Protein AF-A0A7R9G8Q6-F1 (afdb_monomer_lite)

InterPro domains:
  IPR029052 Metallo-dependent phosphatase-like [SSF56300] (8-65)
  IPR045473 Sphingomyelin phosphodiesterase, C-terminal domain [PF19272] (99-198)

Foldseek 3Di:
DVLLVCLLCLVPDAEAEAEPVLFFAKAFRADPVRHTRYMYGYFHACDPVDQFFGKGKDWDKDDQPDPPDPPPDPDDPDDPDDPDPDSYDDDDPDRDDMHGFKMWMWTWPPVVCVVVVNTDIDTPDIPCVLQVFNGPGSVRLLVSLLVVLQDVVSVQSVVCRRRVVGPRDDDDDDLVSNLVRSQRRHPPDPVDSVSSVVVVVSSVVNCVVVPPDDPPPPPPDDD

Sequence (223 aa):
MEHFRVCRFRDTVTGQFYGHTHYDDVQIFYDKDSQPFNVAYVGPSVTPFVGINPAYRVYTMDADTKPFDPTETHNSPGVLASSKPPCCGIICGRFAMPEVLDYTTHYLDLLSANAFDQPRWLELYSAKTAYKMDDLSPKSWSSWVSKLIWSNDAFQTHYRHFHRNSQFFRQCNDKECKRERLCTIVTADTSDPTPCLRIVAELERYYFLQGVQLPNTVLLGGR

pLDDT: mean 83.15, std 20.09, range [35.84, 98.62]

Organism: NCBI:txid399045

Secondary structure (DSSP, 8-state):
-HHHHHHHTTTT---EEE-SS-S-EEEEEE-TTS-EEEEEEEPPPSS-TTT---EEEEEEE----S---TT--S-----------TT--S---SPPPP-EEEEEEEEE-HHHHHHHT---EEEEEEHHHHHT-S---HHHHHHHHHHHHH-HHHHHHHHHHHTTT-SSSPP--SHHHHHHHHHHHH-SSTT--HHHHHHHHHHHHHHHHTT-PPP--------

Structure (mmCIF, N/CA/C/O backbone):
data_AF-A0A7R9G8Q6-F1
#
_entry.id   AF-A0A7R9G8Q6-F1
#
loop_
_atom_site.group_PDB
_atom_site.id
_atom_site.type_symbol
_atom_site.label_atom_id
_atom_site.label_alt_id
_atom_site.label_comp_id
_atom_site.label_asym_id
_atom_site.label_entity_id
_atom_site.label_seq_id
_atom_site.pdbx_PDB_ins_code
_atom_si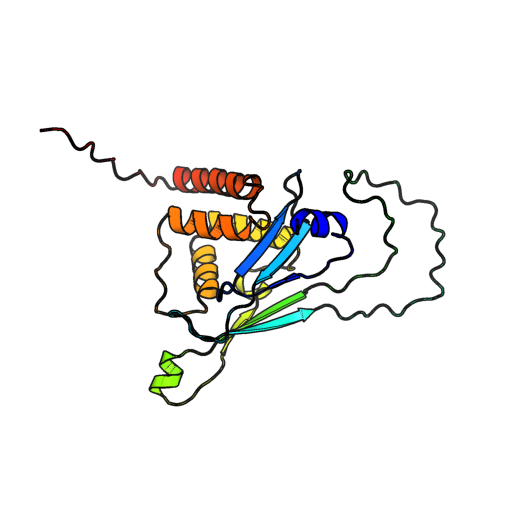te.Cartn_x
_atom_site.Cartn_y
_atom_site.Cartn_z
_atom_site.occupancy
_atom_site.B_iso_or_equiv
_atom_site.auth_seq_id
_atom_site.auth_comp_id
_atom_site.auth_asym_id
_atom_site.auth_atom_id
_atom_site.pdbx_PDB_model_num
ATOM 1 N N . MET A 1 1 ? -21.290 5.778 1.829 1.00 57.97 1 MET A N 1
ATOM 2 C CA . MET A 1 1 ? -22.294 4.680 1.758 1.00 57.97 1 MET A CA 1
ATOM 3 C C . MET A 1 1 ? -21.639 3.305 1.871 1.00 57.97 1 MET A C 1
ATOM 5 O O . MET A 1 1 ? -22.201 2.446 2.536 1.00 57.97 1 MET A O 1
ATOM 9 N N . GLU A 1 2 ? -20.472 3.098 1.254 1.00 75.44 2 GLU A N 1
ATOM 10 C CA . GLU A 1 2 ? -19.710 1.843 1.321 1.00 75.44 2 GLU A CA 1
ATOM 11 C C . GLU A 1 2 ? -19.278 1.471 2.747 1.00 75.44 2 GLU A C 1
ATOM 13 O O . GLU A 1 2 ? -19.6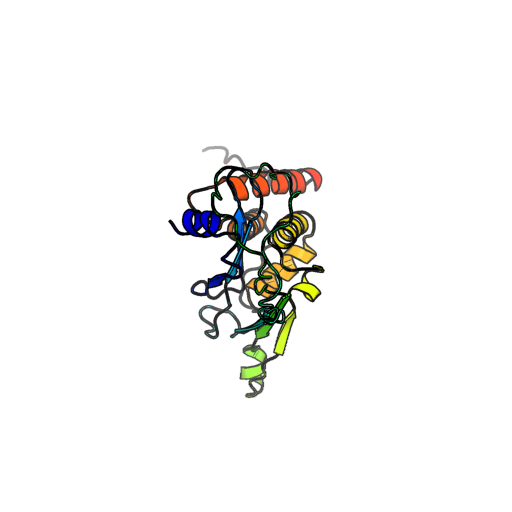72 0.413 3.228 1.00 75.44 2 GLU A O 1
ATOM 18 N N . HIS A 1 3 ? -18.586 2.369 3.460 1.00 82.06 3 HIS A N 1
ATOM 19 C CA . HIS A 1 3 ? -18.078 2.125 4.821 1.00 82.06 3 HIS A CA 1
ATOM 20 C C . HIS A 1 3 ? -19.129 1.541 5.778 1.00 82.06 3 HIS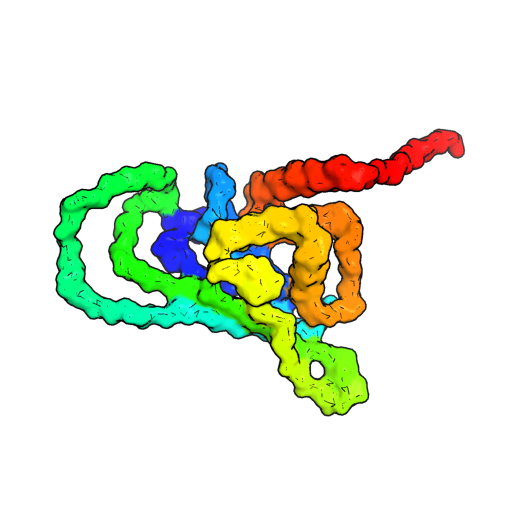 A C 1
ATOM 22 O O . HIS A 1 3 ? -18.888 0.517 6.415 1.00 82.06 3 HIS A O 1
ATOM 28 N N . PHE A 1 4 ? -20.341 2.108 5.793 1.00 79.56 4 PHE A N 1
ATOM 29 C CA . PHE A 1 4 ? -21.449 1.608 6.613 1.00 79.56 4 PHE A CA 1
ATOM 30 C C . PHE A 1 4 ? -21.820 0.151 6.295 1.00 79.56 4 PHE A C 1
ATOM 32 O O . PHE A 1 4 ? -22.057 -0.642 7.207 1.00 79.56 4 PHE A O 1
ATOM 39 N N . ARG A 1 5 ? -21.867 -0.214 5.006 1.00 82.12 5 ARG A N 1
ATOM 40 C CA . ARG A 1 5 ? -22.200 -1.580 4.576 1.00 82.12 5 ARG A CA 1
ATOM 41 C C . ARG A 1 5 ? -21.089 -2.551 4.961 1.00 82.12 5 ARG A C 1
ATOM 43 O O . ARG A 1 5 ? -21.389 -3.595 5.531 1.00 82.12 5 ARG A O 1
ATOM 50 N N . VAL A 1 6 ? -19.830 -2.184 4.721 1.00 83.62 6 VAL A N 1
ATOM 51 C CA . VAL A 1 6 ? -18.676 -3.018 5.093 1.00 83.62 6 VAL A CA 1
ATOM 52 C C . VAL A 1 6 ? -18.632 -3.213 6.611 1.00 83.62 6 VAL A C 1
ATOM 54 O O . VAL A 1 6 ? -18.484 -4.336 7.074 1.00 83.62 6 VAL A O 1
ATOM 57 N N . CYS A 1 7 ? -18.862 -2.163 7.405 1.00 82.56 7 CYS A N 1
ATOM 58 C CA . CYS A 1 7 ? -18.907 -2.257 8.867 1.00 82.56 7 CYS A CA 1
ATOM 59 C C . CYS A 1 7 ? -20.025 -3.194 9.359 1.00 82.56 7 CYS A C 1
ATOM 61 O O . CYS A 1 7 ? -19.802 -4.037 10.231 1.00 82.56 7 CYS A O 1
ATOM 63 N N . ARG A 1 8 ? -21.220 -3.107 8.757 1.00 81.25 8 ARG A N 1
ATOM 64 C CA . ARG A 1 8 ? -22.375 -3.955 9.096 1.00 81.25 8 ARG A CA 1
ATOM 65 C C . ARG A 1 8 ? -22.156 -5.440 8.787 1.00 81.25 8 ARG A C 1
ATOM 67 O O . ARG A 1 8 ? -22.749 -6.284 9.462 1.00 81.25 8 ARG A O 1
ATOM 74 N N . PHE A 1 9 ? -21.351 -5.748 7.774 1.00 82.62 9 PHE A N 1
ATOM 75 C CA . PHE A 1 9 ? -21.058 -7.106 7.308 1.00 82.62 9 PHE A CA 1
ATOM 76 C C . PHE A 1 9 ? -19.576 -7.464 7.469 1.00 82.62 9 PHE A C 1
ATOM 78 O O . PHE A 1 9 ? -19.051 -8.279 6.716 1.00 82.62 9 PHE A O 1
ATOM 85 N N . ARG A 1 10 ? -18.885 -6.876 8.455 1.00 77.44 10 ARG A N 1
ATOM 86 C CA . ARG A 1 10 ? -17.443 -7.098 8.666 1.00 77.44 10 ARG A CA 1
ATOM 87 C C . ARG A 1 10 ? -17.080 -8.552 8.971 1.00 77.44 10 ARG A C 1
ATOM 89 O O . ARG A 1 10 ? -15.973 -8.971 8.678 1.00 77.44 10 ARG A O 1
ATOM 96 N N . ASP A 1 11 ? -18.026 -9.304 9.535 1.00 76.38 11 ASP A N 1
ATOM 97 C CA . ASP A 1 11 ? -17.895 -10.736 9.820 1.00 76.38 11 ASP A CA 1
ATOM 98 C C . ASP A 1 11 ? -18.347 -11.597 8.615 1.00 76.38 11 ASP A C 1
ATOM 100 O O . ASP A 1 11 ? -18.587 -12.787 8.765 1.00 76.38 11 ASP A O 1
ATOM 104 N N . THR A 1 12 ? -18.528 -11.000 7.429 1.00 80.88 12 THR A N 1
ATOM 105 C CA . THR A 1 12 ? -18.907 -11.677 6.169 1.00 80.88 12 THR A CA 1
ATOM 106 C C . THR A 1 12 ? -18.008 -11.261 5.000 1.00 80.88 12 THR A C 1
ATOM 108 O O . THR A 1 12 ? -17.664 -12.075 4.151 1.00 80.88 12 THR A O 1
ATOM 111 N N . VAL A 1 13 ? -17.620 -9.985 4.935 1.00 82.75 13 VAL A N 1
ATOM 112 C CA . VAL A 1 13 ? -16.733 -9.447 3.895 1.00 82.75 13 VAL A CA 1
ATOM 113 C C . VAL A 1 13 ? -15.278 -9.691 4.289 1.00 82.75 13 VAL A C 1
ATOM 115 O O . VAL A 1 13 ? -14.733 -8.969 5.122 1.00 82.75 13 VAL A O 1
ATOM 118 N N . THR A 1 14 ? -14.629 -10.673 3.666 1.00 81.25 14 THR A N 1
ATOM 119 C CA . THR A 1 14 ? -13.240 -11.049 3.989 1.00 81.25 14 THR A CA 1
ATOM 120 C C . THR A 1 14 ? -12.164 -10.456 3.092 1.00 81.25 14 THR A C 1
ATOM 122 O O . THR A 1 14 ? -10.984 -10.491 3.436 1.00 81.25 14 THR A O 1
ATOM 125 N N . GLY A 1 15 ? -12.545 -9.880 1.955 1.00 84.06 15 GLY A N 1
ATOM 126 C CA . GLY A 1 15 ? -11.613 -9.228 1.046 1.00 84.06 15 GLY A CA 1
ATOM 127 C C . GLY A 1 15 ? -12.320 -8.217 0.159 1.00 84.06 15 GLY A C 1
ATOM 128 O O . GLY A 1 15 ? -13.432 -8.457 -0.311 1.00 84.06 15 GLY A O 1
ATOM 129 N N . GLN A 1 16 ? -11.666 -7.081 -0.067 1.00 93.12 16 GLN A N 1
ATOM 130 C CA . GLN A 1 16 ? -12.117 -6.054 -0.997 1.00 93.12 16 GLN A CA 1
ATOM 131 C C . GLN A 1 16 ? -10.986 -5.739 -1.976 1.00 93.12 16 GLN A C 1
ATOM 133 O O . GLN A 1 16 ? -9.850 -5.500 -1.559 1.00 93.12 16 GLN A O 1
ATOM 138 N N . PHE A 1 17 ? -11.294 -5.745 -3.273 1.00 96.12 17 PHE A N 1
ATOM 139 C CA . PHE A 1 17 ? -10.313 -5.594 -4.346 1.00 96.12 17 PHE A CA 1
ATOM 140 C C . PHE A 1 17 ? -10.766 -4.499 -5.308 1.00 96.12 17 PHE A C 1
ATOM 142 O O . PHE A 1 17 ? -11.833 -4.592 -5.913 1.00 96.12 17 PHE A O 1
ATOM 149 N N . TYR A 1 18 ? -9.941 -3.468 -5.447 1.00 96.38 18 TYR A N 1
ATOM 150 C CA . TYR A 1 18 ? -10.221 -2.278 -6.242 1.00 96.38 18 TYR A CA 1
ATOM 151 C C . TYR A 1 18 ? -9.092 -1.990 -7.233 1.00 96.38 18 TYR A C 1
ATOM 153 O O . TYR A 1 18 ? -8.050 -2.643 -7.235 1.00 96.38 18 TYR A O 1
ATOM 161 N N . GLY A 1 19 ? -9.305 -0.985 -8.079 1.00 95.12 19 GLY A N 1
ATOM 162 C CA . GLY A 1 19 ? -8.315 -0.465 -9.020 1.00 95.12 19 GLY A CA 1
ATOM 163 C C . GLY A 1 19 ? -8.492 1.040 -9.196 1.00 95.12 19 GLY A C 1
ATOM 164 O O . GLY A 1 19 ? -8.623 1.762 -8.213 1.00 95.12 19 GLY A O 1
ATOM 165 N N . HIS A 1 20 ? -8.547 1.509 -10.446 1.00 95.88 20 HIS A N 1
ATOM 166 C CA . HIS A 1 20 ? -8.775 2.909 -10.845 1.00 95.88 20 HIS A CA 1
ATOM 167 C C . HIS A 1 20 ? -7.636 3.893 -10.535 1.00 95.88 20 HIS A C 1
ATOM 169 O O . HIS A 1 20 ? -7.277 4.673 -11.410 1.00 95.88 20 HIS A O 1
ATOM 175 N N . THR A 1 21 ? -7.015 3.832 -9.355 1.00 95.00 21 THR A N 1
ATOM 176 C CA . THR A 1 21 ? -5.941 4.770 -8.969 1.00 95.00 21 THR A CA 1
ATOM 177 C C . THR A 1 21 ? -4.670 4.604 -9.798 1.00 95.00 21 THR A C 1
ATOM 179 O O . THR A 1 21 ? -3.839 5.503 -9.813 1.00 95.00 21 THR A O 1
ATOM 182 N N . HIS A 1 22 ? -4.513 3.449 -10.454 1.00 96.31 22 HIS A N 1
ATOM 183 C CA . HIS A 1 22 ? -3.310 2.975 -11.142 1.00 96.31 22 HIS A CA 1
ATOM 184 C C . HIS A 1 22 ? -2.123 2.647 -10.219 1.00 96.31 22 HIS A C 1
ATOM 186 O O . HIS A 1 22 ? -1.223 1.919 -10.637 1.00 96.31 22 HIS A O 1
ATOM 192 N N . TYR A 1 23 ? -2.113 3.102 -8.971 1.00 96.31 23 TYR A N 1
ATOM 193 C CA . TYR A 1 23 ? -1.032 2.845 -8.019 1.00 96.31 23 TYR A CA 1
ATOM 194 C C . TYR A 1 23 ? -1.224 1.533 -7.248 1.00 96.31 23 TYR A C 1
ATOM 196 O O . TYR A 1 23 ? -2.325 0.992 -7.166 1.00 96.31 23 TYR A O 1
ATOM 204 N N . ASP A 1 24 ? -0.130 1.022 -6.689 1.00 97.56 24 ASP A N 1
ATOM 205 C CA . ASP A 1 24 ? -0.125 -0.144 -5.802 1.00 97.56 24 ASP A CA 1
ATOM 206 C C . ASP A 1 24 ? -0.436 0.328 -4.368 1.00 97.56 24 ASP A C 1
ATOM 208 O O . ASP A 1 24 ? 0.417 0.915 -3.706 1.00 97.56 24 ASP A O 1
ATOM 212 N N . ASP A 1 25 ? -1.682 0.166 -3.912 1.00 96.38 25 ASP A N 1
ATOM 213 C CA . ASP A 1 25 ? -2.143 0.810 -2.673 1.00 96.38 25 ASP A CA 1
ATOM 214 C C . ASP A 1 25 ? -3.050 -0.096 -1.829 1.00 96.38 25 ASP A C 1
ATOM 216 O O . ASP A 1 25 ? -3.527 -1.147 -2.271 1.00 96.38 25 ASP A O 1
ATOM 220 N N . VAL A 1 26 ? -3.289 0.325 -0.591 1.00 96.88 26 VAL A N 1
ATOM 221 C CA . VAL A 1 26 ? -4.212 -0.313 0.352 1.00 96.88 26 VAL A CA 1
ATOM 222 C C . VAL A 1 26 ? -4.969 0.754 1.135 1.00 96.88 26 VAL A C 1
ATOM 224 O O . VAL A 1 26 ? -4.422 1.813 1.428 1.00 96.88 26 VAL A O 1
ATOM 227 N N . GLN A 1 27 ? -6.218 0.473 1.498 1.00 96.88 27 GLN A N 1
ATOM 228 C CA . GLN A 1 27 ? -7.034 1.343 2.344 1.00 96.88 27 GLN A CA 1
ATOM 229 C C . GLN A 1 27 ? -7.595 0.565 3.533 1.00 96.88 27 GLN A C 1
ATOM 231 O O . GLN A 1 27 ? -8.182 -0.504 3.373 1.00 96.88 27 GLN A O 1
ATOM 236 N N . ILE A 1 28 ? -7.413 1.097 4.737 1.00 96.06 28 ILE A N 1
ATOM 237 C CA . ILE A 1 28 ? -7.825 0.463 5.989 1.00 96.06 28 ILE A CA 1
ATOM 238 C C . ILE A 1 28 ? -9.143 1.080 6.456 1.00 96.06 28 ILE A C 1
ATOM 240 O O . ILE A 1 28 ? -9.288 2.301 6.522 1.00 96.06 28 ILE A O 1
ATOM 244 N N . PHE A 1 29 ? -10.097 0.226 6.819 1.00 94.25 29 PHE A N 1
ATOM 245 C CA . PHE A 1 29 ? -11.380 0.637 7.378 1.00 94.25 29 PHE A CA 1
ATOM 246 C C . PHE A 1 29 ? -11.326 0.618 8.902 1.00 94.25 29 PHE A C 1
ATOM 248 O O . PHE A 1 29 ? -10.973 -0.403 9.497 1.00 94.25 29 PHE A O 1
ATOM 255 N N . TYR A 1 30 ? -11.739 1.724 9.519 1.00 92.00 30 TYR A N 1
ATOM 256 C CA . TYR A 1 30 ? -11.824 1.890 10.970 1.00 92.00 30 TYR A CA 1
ATOM 257 C C . TYR A 1 30 ? -13.271 2.072 11.417 1.00 92.00 30 TYR A C 1
ATOM 259 O O . TYR A 1 30 ? -14.054 2.718 10.721 1.00 92.00 30 TYR A O 1
ATOM 267 N N . ASP A 1 31 ? -13.642 1.496 12.559 1.00 89.19 31 ASP A N 1
ATOM 268 C CA . ASP A 1 31 ? -14.931 1.773 13.192 1.00 89.19 31 ASP A CA 1
ATOM 269 C C . ASP A 1 31 ? -14.894 3.087 13.993 1.00 89.19 31 ASP A C 1
ATOM 271 O O . ASP A 1 31 ? -13.878 3.781 14.050 1.00 89.19 31 ASP A O 1
ATOM 275 N N . LYS A 1 32 ? -16.022 3.442 14.619 1.00 86.25 32 LYS A N 1
ATOM 276 C CA . LYS A 1 32 ? -16.151 4.683 15.401 1.00 86.25 32 LYS A CA 1
ATOM 277 C C . LYS A 1 32 ? -15.219 4.735 16.615 1.00 86.25 32 LYS A C 1
ATOM 279 O O . LYS A 1 32 ? -14.891 5.824 17.072 1.00 86.25 32 LYS A O 1
ATOM 284 N N . ASP A 1 33 ? -14.771 3.578 17.098 1.00 87.75 33 ASP A N 1
ATOM 285 C CA . ASP A 1 33 ? -13.825 3.447 18.206 1.00 87.75 33 ASP A CA 1
ATOM 286 C C . ASP A 1 33 ? -12.369 3.407 17.697 1.00 87.75 33 ASP A C 1
ATOM 288 O O . ASP A 1 33 ? -11.437 3.093 18.439 1.00 87.75 33 ASP A O 1
ATOM 292 N N . SER A 1 34 ? -12.156 3.752 16.419 1.00 88.56 34 SER A N 1
ATOM 293 C CA . SER A 1 34 ? -10.861 3.761 15.735 1.00 88.56 34 SER A CA 1
ATOM 294 C C . SER A 1 34 ? -10.175 2.393 15.660 1.00 88.56 34 SER A C 1
ATOM 296 O O . SER A 1 34 ? -8.940 2.333 15.541 1.00 88.56 34 SER A O 1
ATOM 298 N N . GLN A 1 35 ? -10.952 1.303 15.692 1.00 91.38 35 GLN A N 1
ATOM 299 C CA . GLN A 1 35 ? -10.446 -0.057 15.528 1.00 91.38 35 GLN A CA 1
ATOM 300 C C . GLN A 1 35 ? -10.471 -0.480 14.057 1.00 91.38 35 GLN A C 1
ATOM 302 O O . GLN A 1 35 ? -11.510 -0.354 13.402 1.00 91.38 35 GLN A O 1
ATOM 307 N N . PRO A 1 36 ? -9.351 -0.991 13.511 1.00 93.81 36 PRO A N 1
ATOM 308 C CA . PRO A 1 36 ? -9.317 -1.467 12.138 1.00 93.81 36 PRO A CA 1
ATOM 309 C C . PRO A 1 36 ? -10.129 -2.762 12.013 1.00 93.81 36 PRO A C 1
ATOM 311 O O . PRO A 1 36 ? -9.900 -3.710 12.765 1.00 93.81 36 PRO A O 1
ATOM 314 N N . PHE A 1 37 ? -11.057 -2.824 11.057 1.00 90.19 37 PHE A N 1
ATOM 315 C CA . PHE A 1 37 ? -11.943 -3.984 10.884 1.00 90.19 37 PHE A CA 1
ATOM 316 C C . PHE A 1 37 ? -11.953 -4.577 9.471 1.00 90.19 37 PHE A C 1
ATOM 318 O O . PHE A 1 37 ? -12.446 -5.688 9.295 1.00 90.19 37 PHE A O 1
ATOM 325 N N . ASN A 1 38 ? -11.439 -3.871 8.462 1.00 92.69 38 ASN A N 1
ATOM 326 C CA . ASN A 1 38 ? -11.336 -4.396 7.100 1.00 92.69 38 ASN A CA 1
ATOM 327 C C . ASN A 1 38 ? -10.213 -3.707 6.313 1.00 92.69 38 ASN A C 1
ATOM 329 O O . ASN A 1 38 ? -9.736 -2.645 6.718 1.00 92.69 38 ASN A O 1
ATOM 333 N N . VAL A 1 39 ? -9.809 -4.302 5.189 1.00 95.12 39 VAL A N 1
ATOM 334 C CA . VAL A 1 39 ? -8.793 -3.754 4.283 1.00 95.12 39 VAL A CA 1
ATOM 335 C C . VAL A 1 39 ? -9.263 -3.896 2.842 1.00 95.12 39 VAL A C 1
ATOM 337 O O . VAL A 1 39 ? -9.671 -4.972 2.407 1.00 95.12 39 VAL A O 1
ATOM 340 N N . ALA A 1 40 ? -9.172 -2.799 2.102 1.00 96.00 40 ALA A N 1
ATOM 341 C CA . ALA A 1 40 ? -9.309 -2.755 0.660 1.00 96.00 40 ALA A CA 1
ATOM 342 C C . ALA A 1 40 ? -7.934 -2.780 0.004 1.00 96.00 40 ALA A C 1
ATOM 344 O O . ALA A 1 40 ? -7.096 -1.916 0.256 1.00 96.00 40 ALA A O 1
ATOM 345 N N . TYR A 1 41 ? -7.717 -3.752 -0.873 1.00 97.62 41 TYR A N 1
ATOM 346 C CA . TYR A 1 41 ? -6.518 -3.833 -1.686 1.00 97.62 41 TYR A CA 1
ATOM 347 C C . TYR A 1 41 ? -6.761 -3.150 -3.026 1.00 97.62 41 TYR A C 1
ATOM 349 O O . TYR A 1 41 ? -7.636 -3.556 -3.789 1.00 97.62 41 TYR A O 1
ATOM 357 N N . VAL A 1 42 ? -5.963 -2.136 -3.340 1.00 97.75 42 VAL A N 1
ATOM 358 C CA . VAL A 1 42 ? -6.023 -1.430 -4.619 1.00 97.75 42 VAL A CA 1
ATOM 359 C C . VAL A 1 42 ? -4.913 -1.982 -5.508 1.00 97.75 42 VAL A C 1
ATOM 361 O O . VAL A 1 42 ? -3.722 -1.844 -5.219 1.00 97.75 42 VAL A O 1
ATOM 364 N N . GLY A 1 43 ? -5.309 -2.715 -6.545 1.00 97.56 43 GLY A N 1
ATOM 365 C CA . GLY A 1 43 ? -4.393 -3.318 -7.504 1.00 97.56 43 GLY A CA 1
ATOM 366 C C . GLY A 1 43 ? -3.755 -2.264 -8.416 1.00 97.56 43 GLY A C 1
ATOM 367 O O . GLY A 1 43 ? -4.447 -1.331 -8.840 1.00 97.56 43 GLY A O 1
ATOM 368 N N . PRO A 1 44 ? -2.464 -2.417 -8.763 1.00 97.75 44 PRO A N 1
ATOM 369 C CA . PRO A 1 44 ? -1.818 -1.525 -9.712 1.00 97.75 44 PRO A CA 1
ATOM 370 C C . PRO A 1 44 ? -2.368 -1.732 -11.128 1.00 97.75 44 PRO A C 1
ATOM 372 O O . PRO A 1 44 ? -2.989 -2.750 -11.441 1.00 97.75 44 PRO A O 1
ATOM 375 N N . SER A 1 45 ? -2.111 -0.769 -12.011 1.00 97.31 45 SER A N 1
ATOM 376 C CA . SER A 1 45 ? -2.504 -0.877 -13.413 1.00 97.31 45 SER A CA 1
ATOM 377 C C . SER A 1 45 ? -1.439 -1.533 -14.295 1.00 97.31 45 SER A C 1
ATOM 379 O O . SER A 1 45 ? -0.234 -1.315 -14.149 1.00 97.31 45 SER A O 1
ATOM 381 N N . VAL A 1 46 ? -1.914 -2.256 -15.312 1.00 97.25 46 VAL A N 1
ATOM 382 C CA . VAL A 1 46 ? -1.078 -2.715 -16.431 1.00 97.25 46 VAL A CA 1
ATOM 383 C C . VAL A 1 46 ? -0.670 -1.535 -17.319 1.00 97.25 46 VAL A C 1
ATOM 385 O O . VAL A 1 46 ? 0.403 -1.540 -17.909 1.00 97.25 46 VAL A O 1
ATOM 388 N N . THR A 1 47 ? -1.492 -0.487 -17.414 1.00 95.25 47 THR A N 1
ATOM 389 C CA . THR A 1 47 ? -1.117 0.703 -18.187 1.00 95.25 47 THR A CA 1
ATOM 390 C C . THR A 1 47 ? 0.032 1.470 -17.515 1.00 95.25 47 THR A C 1
ATOM 392 O O . THR A 1 47 ? 0.042 1.632 -16.288 1.00 95.25 47 THR A O 1
ATOM 395 N N . PRO A 1 48 ? 0.991 2.002 -18.292 1.00 93.44 48 PRO A N 1
ATOM 396 C CA . PRO A 1 48 ? 2.030 2.870 -17.754 1.00 93.44 48 PRO A CA 1
ATOM 397 C C . PRO A 1 48 ? 1.576 4.321 -17.534 1.00 93.44 48 PRO A C 1
ATOM 399 O O . PRO A 1 48 ? 2.394 5.188 -17.225 1.00 93.44 48 PRO A O 1
ATOM 402 N N . PHE A 1 49 ? 0.287 4.615 -17.721 1.00 89.88 49 PHE A N 1
ATOM 403 C CA . PHE A 1 49 ? -0.263 5.962 -17.602 1.00 89.88 49 PHE A CA 1
ATOM 404 C C . PHE A 1 49 ? -0.354 6.424 -16.127 1.00 89.88 49 PHE A C 1
ATOM 406 O O . PHE A 1 49 ? -1.115 5.832 -15.364 1.00 89.88 49 PHE A O 1
ATOM 413 N N . VAL A 1 50 ? 0.349 7.473 -15.675 1.00 87.38 50 VAL A N 1
ATOM 414 C CA . VAL A 1 50 ? 1.456 8.190 -16.346 1.00 87.38 50 VAL A CA 1
ATOM 415 C C . VAL A 1 50 ? 2.752 7.964 -15.580 1.00 87.38 50 VAL A C 1
ATOM 417 O O . VAL A 1 50 ? 2.814 8.203 -14.379 1.00 87.38 50 VAL A O 1
ATOM 420 N N . GLY A 1 51 ? 3.802 7.562 -16.296 1.00 90.44 51 GLY A N 1
ATOM 421 C CA . GLY A 1 51 ? 5.161 7.518 -15.762 1.00 90.44 51 GLY A CA 1
ATOM 422 C C . GLY A 1 51 ? 5.388 6.407 -14.741 1.00 90.44 51 GLY A C 1
ATOM 423 O O . GLY A 1 51 ? 6.158 6.589 -13.802 1.00 90.44 51 GLY A O 1
ATOM 424 N N . ILE A 1 52 ? 4.724 5.263 -14.896 1.00 94.56 52 ILE A N 1
ATOM 425 C CA . ILE A 1 52 ? 4.795 4.142 -13.954 1.00 94.56 52 ILE A CA 1
ATOM 426 C C . ILE A 1 52 ? 4.945 2.807 -14.701 1.00 94.56 52 ILE A C 1
ATOM 428 O O . ILE A 1 52 ? 4.441 2.651 -15.807 1.00 94.56 52 ILE A O 1
ATOM 432 N N . ASN A 1 53 ? 5.647 1.822 -14.132 1.00 97.25 53 ASN A N 1
ATOM 433 C CA . ASN A 1 53 ? 5.907 0.536 -14.809 1.00 97.25 53 ASN A CA 1
ATOM 434 C C . ASN A 1 53 ? 4.666 -0.366 -14.820 1.00 97.25 53 ASN A C 1
ATOM 436 O O . ASN A 1 53 ? 4.095 -0.519 -13.743 1.00 97.25 53 ASN A O 1
ATOM 440 N N . PRO A 1 54 ? 4.226 -0.964 -15.943 1.00 97.81 54 PRO A N 1
ATOM 441 C CA . PRO A 1 54 ? 3.122 -1.924 -15.978 1.00 97.81 54 PRO A CA 1
ATOM 442 C C . PRO A 1 54 ? 3.236 -2.962 -14.867 1.00 97.81 54 PRO A C 1
ATOM 444 O O . PRO A 1 54 ? 4.319 -3.505 -14.653 1.00 97.81 54 PRO A O 1
ATOM 447 N N . ALA A 1 55 ? 2.139 -3.237 -14.166 1.00 98.25 55 ALA A N 1
ATOM 448 C CA . ALA A 1 55 ? 2.133 -4.193 -13.068 1.00 98.25 55 ALA A CA 1
ATOM 449 C C . ALA A 1 55 ? 0.832 -4.998 -13.001 1.00 98.25 55 ALA A C 1
ATOM 451 O O . ALA A 1 55 ? -0.230 -4.532 -13.414 1.00 98.25 55 ALA A O 1
ATOM 452 N N . TYR A 1 56 ? 0.926 -6.207 -12.452 1.00 98.00 56 TYR A N 1
ATOM 453 C CA . TYR A 1 56 ? -0.214 -7.023 -12.042 1.00 98.00 56 TYR A CA 1
ATOM 454 C C . TYR A 1 56 ? 0.043 -7.604 -10.651 1.00 98.00 56 TYR A C 1
ATOM 456 O O . TYR A 1 56 ? 1.181 -7.658 -10.183 1.00 98.00 56 TYR A O 1
ATOM 464 N N . ARG A 1 57 ? -1.021 -8.041 -9.977 1.00 98.38 57 ARG A N 1
ATOM 465 C CA . ARG A 1 57 ? -0.941 -8.618 -8.634 1.00 98.38 57 ARG A CA 1
ATOM 466 C C . ARG A 1 57 ? -1.606 -9.984 -8.590 1.00 98.38 57 ARG A C 1
ATOM 468 O O . ARG A 1 57 ? -2.655 -10.182 -9.196 1.00 98.38 57 ARG A O 1
ATOM 475 N N . VAL A 1 58 ? -0.995 -10.895 -7.843 1.00 98.00 58 VAL A N 1
ATOM 476 C CA . VAL A 1 58 ? -1.518 -12.231 -7.544 1.00 98.00 58 VAL A CA 1
ATOM 477 C C . VAL A 1 58 ? -1.772 -12.310 -6.043 1.00 98.00 58 VAL A C 1
ATOM 479 O O . VAL A 1 58 ? -0.893 -11.959 -5.258 1.00 98.00 58 VAL A O 1
ATOM 482 N N . TYR A 1 59 ? -2.973 -12.735 -5.654 1.00 96.19 59 TYR A N 1
ATOM 483 C CA . TYR A 1 59 ? -3.362 -12.911 -4.255 1.00 96.19 59 TYR A CA 1
ATOM 484 C C . TYR A 1 59 ? -3.329 -14.388 -3.886 1.00 96.19 59 TYR A C 1
ATOM 486 O O . TYR A 1 59 ? -3.889 -15.221 -4.599 1.00 96.19 59 TYR A O 1
ATOM 494 N N . THR A 1 60 ? -2.723 -14.690 -2.745 1.00 93.88 60 THR A N 1
ATOM 495 C CA . THR A 1 60 ? -2.819 -15.996 -2.100 1.00 93.88 60 THR A CA 1
ATOM 496 C C . THR A 1 60 ? -3.934 -15.910 -1.072 1.00 93.88 60 THR A C 1
ATOM 498 O O . THR A 1 60 ? -3.872 -15.082 -0.163 1.00 93.88 60 THR A O 1
ATOM 501 N N . MET A 1 61 ? -4.960 -16.740 -1.217 1.00 88.75 61 MET A N 1
ATOM 502 C CA . MET A 1 61 ? -6.114 -16.768 -0.319 1.00 88.75 61 MET A CA 1
ATOM 503 C C . MET A 1 61 ? -6.224 -18.130 0.356 1.00 88.75 61 MET A C 1
ATOM 505 O O . MET A 1 61 ? -5.782 -19.131 -0.212 1.00 88.75 61 MET A O 1
ATOM 509 N N . ASP A 1 62 ? -6.798 -18.159 1.557 1.00 83.75 62 ASP A N 1
ATOM 510 C CA . ASP A 1 62 ? -7.163 -19.417 2.198 1.00 83.75 62 ASP A CA 1
ATOM 511 C C . ASP A 1 62 ? -8.205 -20.132 1.333 1.00 83.75 62 ASP A C 1
ATOM 513 O O . ASP A 1 62 ? -9.166 -19.521 0.855 1.00 83.75 62 ASP A O 1
ATOM 517 N N . ALA A 1 63 ? -7.977 -21.416 1.085 1.00 68.06 63 ALA A N 1
ATOM 518 C CA . ALA A 1 63 ? -8.951 -22.242 0.399 1.00 68.06 63 ALA A CA 1
ATOM 519 C C . ALA A 1 63 ? -9.993 -22.684 1.430 1.00 68.06 63 ALA A C 1
ATOM 521 O O . ALA A 1 63 ? -9.624 -23.088 2.532 1.00 68.06 63 ALA A O 1
ATOM 522 N N . ASP A 1 64 ? -11.278 -22.667 1.070 1.00 60.53 64 ASP A N 1
ATOM 523 C CA . ASP A 1 64 ? -12.349 -23.247 1.889 1.00 60.53 64 ASP A CA 1
ATOM 524 C C . ASP A 1 64 ? -12.050 -24.738 2.152 1.00 60.53 64 ASP A C 1
ATOM 526 O O . ASP A 1 64 ? -12.411 -25.619 1.374 1.00 60.53 64 ASP A O 1
ATOM 530 N N . THR A 1 65 ? -11.334 -25.045 3.235 1.00 51.69 65 THR A N 1
ATOM 531 C CA . THR A 1 65 ? -10.864 -26.406 3.553 1.00 51.69 65 THR A CA 1
ATOM 532 C C . THR A 1 65 ? -11.626 -27.044 4.700 1.00 51.69 65 THR A C 1
ATOM 534 O O . THR A 1 65 ? -11.286 -28.145 5.129 1.00 51.69 65 THR A O 1
ATOM 537 N N . LYS A 1 66 ? -12.692 -26.412 5.194 1.00 47.69 66 LYS A N 1
ATOM 538 C CA . LYS A 1 66 ? -13.630 -27.071 6.104 1.00 47.69 66 LYS A CA 1
ATOM 539 C C . LYS A 1 66 ? -14.751 -27.671 5.251 1.00 47.69 66 LYS A C 1
ATOM 541 O O . LYS A 1 66 ? -15.572 -26.907 4.743 1.00 47.69 66 LYS A O 1
ATOM 546 N N . PRO A 1 67 ? -14.814 -29.008 5.071 1.00 44.69 67 PRO A N 1
ATOM 547 C CA . PRO A 1 67 ? -16.015 -29.633 4.542 1.00 44.69 67 PRO A CA 1
ATOM 548 C C . PRO A 1 67 ? -17.192 -29.172 5.393 1.00 44.69 67 PRO A C 1
ATOM 550 O O . PRO A 1 67 ? -17.067 -29.084 6.616 1.00 44.69 67 PRO A O 1
ATOM 553 N N . PHE A 1 68 ? -18.323 -28.885 4.754 1.00 49.06 68 PHE A N 1
ATOM 554 C CA . PHE A 1 68 ? -19.594 -28.823 5.459 1.00 49.06 68 PHE A CA 1
ATOM 555 C C . PHE A 1 68 ? -19.722 -30.105 6.290 1.00 49.06 68 PHE A C 1
ATOM 557 O O . PHE A 1 68 ? -19.853 -31.186 5.718 1.00 49.06 68 PHE A O 1
ATOM 564 N N . ASP A 1 69 ? -19.603 -29.989 7.612 1.00 46.47 69 ASP A N 1
ATOM 565 C CA . ASP A 1 69 ? -19.840 -31.087 8.536 1.00 46.47 69 ASP A CA 1
ATOM 566 C C . ASP A 1 69 ? -21.321 -31.038 8.936 1.00 46.47 69 ASP A C 1
ATOM 568 O O . ASP A 1 69 ? -21.715 -30.163 9.712 1.00 46.47 69 ASP A O 1
ATOM 572 N N . PRO A 1 70 ? -22.168 -31.952 8.427 1.00 49.59 70 PRO A N 1
ATOM 573 C CA . PRO A 1 70 ? -23.581 -31.996 8.789 1.00 49.59 70 PRO A CA 1
ATOM 574 C C . PRO A 1 70 ? -23.799 -32.389 10.260 1.00 49.59 70 PRO A C 1
ATOM 576 O O . PRO A 1 70 ? -24.936 -32.358 10.731 1.00 49.59 70 PRO A O 1
ATOM 579 N N . THR A 1 71 ? -22.744 -32.812 10.968 1.00 45.12 71 THR A N 1
ATOM 580 C CA . THR A 1 71 ? -22.798 -33.347 12.332 1.00 45.12 71 THR A CA 1
ATOM 581 C C . THR A 1 71 ? -22.374 -32.355 13.415 1.00 45.12 71 THR A C 1
ATOM 583 O O . THR A 1 71 ? -22.590 -32.647 14.593 1.00 45.12 71 THR A O 1
ATOM 586 N N . GLU A 1 72 ? -21.891 -31.149 13.072 1.00 49.91 72 GLU A N 1
ATOM 587 C CA . GLU A 1 72 ? -21.774 -30.055 14.049 1.00 49.91 72 GLU A CA 1
ATOM 588 C C . GLU A 1 72 ? -23.177 -29.512 14.384 1.00 49.91 72 GLU A C 1
ATOM 590 O O . GLU A 1 72 ? -23.627 -28.462 13.924 1.00 49.91 72 GLU A O 1
ATOM 595 N N . THR A 1 73 ? -23.914 -30.258 15.207 1.00 41.16 73 THR A N 1
ATOM 596 C CA . THR A 1 73 ? -25.190 -29.812 15.756 1.00 41.16 73 THR A CA 1
ATOM 597 C C . THR A 1 73 ? -24.954 -28.642 16.704 1.00 41.16 73 THR A C 1
ATOM 599 O O . THR A 1 73 ? -24.309 -28.776 17.746 1.00 41.16 73 THR A O 1
ATOM 602 N N . HIS A 1 74 ? -25.529 -27.498 16.342 1.00 49.66 74 HIS A N 1
ATOM 603 C CA . HIS A 1 74 ? -25.733 -26.328 17.183 1.00 49.66 74 HIS A CA 1
ATOM 604 C C . HIS A 1 74 ? -26.369 -26.713 18.523 1.00 49.66 74 HIS A C 1
ATOM 606 O O . HIS A 1 74 ? -27.584 -26.814 18.595 1.00 49.66 74 HIS A O 1
ATOM 612 N N . ASN A 1 75 ? -25.558 -26.932 19.560 1.00 41.03 75 ASN A N 1
ATOM 613 C CA . ASN A 1 75 ? -25.935 -26.863 20.976 1.00 41.03 75 ASN A CA 1
ATOM 614 C C . ASN A 1 75 ? -24.665 -26.928 21.837 1.00 41.03 75 ASN A C 1
ATOM 616 O O . ASN A 1 75 ? -24.298 -27.971 22.368 1.00 41.03 75 ASN A O 1
ATOM 620 N N . SER A 1 76 ? -23.976 -25.798 21.985 1.00 38.78 76 SER A N 1
ATOM 621 C CA . SER A 1 76 ? -23.027 -25.603 23.086 1.00 38.78 76 SER A CA 1
ATOM 622 C C . SER A 1 76 ? -23.596 -24.539 24.024 1.00 38.78 76 SER A C 1
ATOM 624 O O . SER A 1 76 ? -23.594 -23.359 23.667 1.00 38.78 76 SER A O 1
ATOM 626 N N . PRO A 1 77 ? -24.111 -24.915 25.207 1.00 39.97 77 PRO A N 1
ATOM 627 C CA . PRO A 1 77 ? -24.414 -23.949 26.247 1.00 39.97 77 PRO A CA 1
ATOM 628 C C . PRO A 1 77 ? -23.080 -23.477 26.835 1.00 39.97 77 PRO A C 1
ATOM 630 O O . PRO A 1 77 ? -22.375 -24.268 27.456 1.00 39.97 77 PRO A O 1
ATOM 633 N N . GLY A 1 78 ? -22.707 -22.209 26.630 1.00 39.19 78 GLY A N 1
ATOM 634 C CA . GLY A 1 78 ? -21.584 -21.641 27.389 1.00 39.19 78 GLY A CA 1
ATOM 635 C C . GLY A 1 78 ? -20.663 -20.619 26.728 1.00 39.19 78 GLY A C 1
ATOM 636 O O . GLY A 1 78 ? -19.576 -20.416 27.257 1.00 39.19 78 GLY A O 1
ATOM 637 N N . VAL A 1 79 ? -21.037 -19.935 25.642 1.00 41.97 79 VAL A N 1
ATOM 638 C CA . VAL A 1 79 ? -20.264 -18.752 25.216 1.00 41.97 79 VAL A CA 1
ATOM 639 C C . VAL A 1 79 ? -20.987 -17.498 25.685 1.00 41.97 79 VAL A C 1
ATOM 641 O O . VAL A 1 79 ? -21.980 -17.069 25.102 1.00 41.97 79 VAL A O 1
ATOM 644 N N . LEU A 1 80 ? -20.491 -16.956 26.798 1.00 36.72 80 LEU A N 1
ATOM 645 C CA . LEU A 1 80 ? -20.856 -15.649 27.329 1.00 36.72 80 LEU A CA 1
ATOM 646 C C . LEU A 1 80 ? -20.835 -14.616 26.201 1.00 36.72 80 LEU A C 1
ATOM 648 O O . LEU A 1 80 ? -19.853 -14.507 25.464 1.00 36.72 80 LEU A O 1
ATOM 652 N N . ALA A 1 81 ? -21.934 -13.874 26.087 1.00 36.81 81 ALA A N 1
ATOM 653 C CA . ALA A 1 81 ? -22.080 -12.742 25.194 1.00 36.81 81 ALA A CA 1
ATOM 654 C C . ALA A 1 81 ? -20.868 -11.810 25.333 1.00 36.81 81 ALA A C 1
ATOM 656 O O . ALA A 1 81 ? -20.721 -11.089 26.319 1.00 36.81 81 ALA A O 1
ATOM 657 N N . SER A 1 82 ? -19.983 -11.842 24.339 1.00 39.28 82 SER A N 1
ATOM 658 C CA . SER A 1 82 ? -18.970 -10.813 24.169 1.00 39.28 82 SER A CA 1
ATOM 659 C C . SER A 1 82 ? -19.705 -9.513 23.856 1.00 39.28 82 SER A C 1
ATOM 661 O O . SER A 1 82 ? -20.455 -9.425 22.884 1.00 39.28 82 SER A O 1
ATOM 663 N N . SER A 1 83 ? -19.509 -8.522 24.717 1.00 41.88 83 SER A N 1
ATOM 664 C CA . SER A 1 83 ? -19.985 -7.147 24.616 1.00 41.88 83 SER A CA 1
ATOM 665 C C . SER A 1 83 ? -19.420 -6.435 23.375 1.00 41.88 83 SER A C 1
ATOM 667 O O . SER A 1 83 ? -18.567 -5.554 23.492 1.00 41.88 83 SER A O 1
ATOM 669 N N . LYS A 1 84 ? -19.844 -6.832 22.170 1.00 45.62 84 LYS A N 1
ATOM 670 C CA . LYS A 1 84 ? -19.459 -6.171 20.916 1.00 45.62 84 LYS A CA 1
ATOM 671 C C . LYS A 1 84 ? -20.431 -5.002 20.634 1.00 45.62 84 LYS A C 1
ATOM 673 O O . LYS A 1 84 ? -21.642 -5.215 20.679 1.00 45.62 84 LYS A O 1
ATOM 678 N N . PRO A 1 85 ? -19.927 -3.782 20.358 1.00 41.31 85 PRO A N 1
ATOM 679 C CA . PRO A 1 85 ? -20.734 -2.578 20.107 1.00 41.31 85 PRO A CA 1
ATOM 680 C C . PRO A 1 85 ? -21.674 -2.726 18.885 1.00 41.31 85 PRO A C 1
ATOM 682 O O . PRO A 1 85 ? -21.499 -3.652 18.086 1.00 41.31 85 PRO A O 1
ATOM 685 N N . PRO A 1 86 ? -22.683 -1.837 18.718 1.00 46.78 86 PRO A N 1
ATOM 686 C CA . PRO A 1 86 ? -23.977 -2.118 18.070 1.00 46.78 86 PRO A CA 1
ATOM 687 C C . PRO A 1 86 ? -23.974 -2.224 16.530 1.00 46.78 86 PRO A C 1
ATOM 689 O O . PRO A 1 86 ? -24.977 -1.939 15.880 1.00 46.78 86 PRO A O 1
ATOM 692 N N . CYS A 1 87 ? -22.883 -2.667 15.909 1.00 53.50 87 CYS A N 1
ATOM 693 C CA . CYS A 1 87 ? -22.827 -2.879 14.460 1.00 53.50 87 CYS A CA 1
ATOM 694 C C . CYS A 1 87 ? -23.241 -4.296 14.024 1.00 53.50 87 CYS A C 1
ATOM 696 O O . CYS A 1 87 ? -23.436 -4.514 12.830 1.00 53.50 87 CYS A O 1
ATOM 698 N N . CYS A 1 88 ? -23.414 -5.252 14.947 1.00 52.03 88 CYS A N 1
ATOM 699 C CA . CYS A 1 88 ? -23.742 -6.640 14.612 1.00 52.03 88 CYS A CA 1
ATOM 700 C C . CYS A 1 88 ? -24.867 -7.186 15.504 1.00 52.03 88 CYS A C 1
ATOM 702 O O . CYS A 1 88 ? -24.708 -7.313 16.713 1.00 52.03 88 CYS A O 1
ATOM 704 N N . GLY A 1 89 ? -26.014 -7.493 14.893 1.00 44.44 89 GLY A N 1
ATOM 705 C CA . GLY A 1 89 ? -27.164 -8.140 15.535 1.00 44.44 89 GLY A CA 1
ATOM 706 C C . GLY A 1 89 ? -27.479 -9.522 14.958 1.00 44.44 89 GLY A C 1
ATOM 707 O O . GLY A 1 89 ? -28.619 -9.959 15.048 1.00 44.44 89 GLY A O 1
ATOM 708 N N . ILE A 1 90 ? -26.522 -10.189 14.300 1.00 49.25 90 ILE A N 1
ATOM 709 C CA . ILE A 1 90 ? -26.734 -11.522 13.718 1.00 49.25 90 ILE A CA 1
ATOM 710 C C . ILE A 1 90 ? -25.575 -12.431 14.121 1.00 49.25 90 ILE A C 1
ATOM 712 O O . ILE A 1 90 ? -24.413 -12.120 13.873 1.00 49.25 90 ILE A O 1
ATOM 716 N N . ILE A 1 91 ? -25.912 -13.560 14.743 1.00 45.47 91 ILE A N 1
ATOM 717 C CA . ILE A 1 91 ? -24.985 -14.650 15.046 1.00 45.47 91 ILE A CA 1
ATOM 718 C C . ILE A 1 91 ? -24.555 -15.261 13.707 1.00 45.47 91 ILE A C 1
ATOM 720 O O . ILE A 1 91 ? -25.355 -15.930 13.055 1.00 45.47 91 ILE A O 1
ATOM 724 N N . CYS A 1 92 ? -23.317 -15.019 13.276 1.00 48.00 92 CYS A N 1
ATOM 725 C CA . CYS A 1 92 ? -22.740 -15.763 12.159 1.00 48.00 92 CYS A CA 1
ATOM 726 C C . CYS A 1 92 ? -22.263 -17.123 12.681 1.00 48.00 92 CYS A C 1
ATOM 728 O O . CYS A 1 92 ? -21.489 -17.198 13.636 1.00 48.00 92 CYS A O 1
ATOM 730 N N . GLY A 1 93 ? -22.796 -18.194 12.087 1.00 42.53 93 GLY A N 1
ATOM 731 C CA . GLY A 1 93 ? -22.366 -19.567 12.330 1.00 42.53 93 GLY A CA 1
ATOM 732 C C . GLY A 1 93 ? -20.892 -19.775 11.980 1.00 42.53 93 GLY A C 1
ATOM 733 O O . GLY A 1 93 ? -20.271 -18.971 11.290 1.00 42.53 93 GLY A O 1
ATOM 734 N N . ARG A 1 94 ? -20.339 -20.866 12.500 1.00 48.97 94 ARG A N 1
ATOM 735 C CA . ARG A 1 94 ? -18.913 -21.199 12.590 1.00 48.97 94 ARG A CA 1
ATOM 736 C C . ARG A 1 94 ? -18.285 -21.617 11.247 1.00 48.97 94 ARG A C 1
ATOM 738 O O . ARG A 1 94 ? -17.664 -22.669 11.163 1.00 48.97 94 ARG A O 1
ATOM 745 N N . PHE A 1 95 ? -18.438 -20.811 10.201 1.00 50.59 95 PHE A N 1
ATOM 746 C CA . PHE A 1 95 ? -17.698 -20.978 8.950 1.00 50.59 95 PHE A CA 1
ATOM 747 C C . PHE A 1 95 ? -16.412 -20.149 9.023 1.00 50.59 95 PHE A C 1
ATOM 749 O O . PHE A 1 95 ? -16.466 -18.938 9.238 1.00 50.59 95 PHE A O 1
ATOM 756 N N . ALA A 1 96 ? -15.255 -20.805 8.896 1.00 56.31 96 ALA A N 1
ATOM 757 C CA . ALA A 1 96 ? -14.001 -20.101 8.643 1.00 56.31 96 ALA A CA 1
ATOM 758 C C . ALA A 1 96 ? -14.115 -19.501 7.242 1.00 56.31 96 ALA A C 1
ATOM 760 O O . ALA A 1 96 ? -14.346 -20.236 6.287 1.00 56.31 96 ALA A O 1
ATOM 761 N N . MET A 1 97 ? -14.068 -18.178 7.144 1.00 64.44 97 MET A N 1
ATOM 762 C CA . MET A 1 97 ? -14.217 -17.497 5.867 1.00 64.44 97 MET A CA 1
ATOM 763 C C . MET A 1 97 ? -12.850 -17.326 5.196 1.00 64.44 97 MET A C 1
ATOM 765 O O . MET A 1 97 ? -11.863 -17.154 5.909 1.00 64.44 97 MET A O 1
ATOM 769 N N . PRO A 1 98 ? -12.776 -17.318 3.856 1.00 75.94 98 PRO A N 1
ATOM 770 C CA . PRO A 1 98 ? -11.508 -17.239 3.142 1.00 75.94 98 PRO A CA 1
ATOM 771 C C . PRO A 1 98 ? -10.841 -15.881 3.361 1.00 75.94 98 PRO A C 1
ATOM 773 O O . PRO A 1 98 ? -11.437 -14.842 3.080 1.00 75.94 98 PRO A O 1
ATOM 776 N N . GLU A 1 99 ? -9.594 -15.883 3.822 1.00 84.50 99 GLU A N 1
ATOM 777 C CA . GLU A 1 99 ? -8.808 -14.677 4.097 1.00 84.50 99 GLU A CA 1
ATOM 778 C C . GLU A 1 99 ? -7.683 -14.496 3.069 1.00 84.50 99 GLU A C 1
ATOM 780 O O . GLU A 1 99 ? -7.196 -15.457 2.473 1.00 84.50 99 GLU A O 1
ATOM 785 N N . VAL A 1 100 ? -7.235 -13.254 2.860 1.00 92.06 100 VAL A N 1
ATOM 786 C CA . VAL A 1 100 ? -6.034 -12.979 2.056 1.00 92.06 100 VAL A CA 1
ATOM 787 C C . VAL A 1 100 ? -4.797 -13.292 2.898 1.00 92.06 100 VAL A C 1
ATOM 789 O O . VAL A 1 100 ? -4.499 -12.586 3.860 1.00 92.06 100 VAL A O 1
ATOM 792 N N . LEU A 1 101 ? -4.068 -14.340 2.520 1.00 94.12 101 LEU A N 1
ATOM 793 C CA . LEU A 1 101 ? -2.884 -14.823 3.230 1.00 94.12 101 LEU A CA 1
ATOM 794 C C . LEU A 1 101 ? -1.625 -14.031 2.867 1.00 94.12 101 LEU A C 1
ATOM 796 O O . LEU A 1 101 ? -0.800 -13.761 3.737 1.00 94.12 101 LEU A O 1
ATOM 800 N N . ASP A 1 102 ? -1.466 -13.681 1.590 1.00 97.19 102 ASP A N 1
ATOM 801 C CA . ASP A 1 102 ? -0.407 -12.803 1.082 1.00 97.19 102 ASP A CA 1
ATOM 802 C C . ASP A 1 102 ? -0.792 -12.260 -0.306 1.00 97.19 102 ASP A C 1
ATOM 804 O O . ASP A 1 102 ? -1.763 -12.713 -0.920 1.00 97.19 102 ASP A O 1
ATOM 808 N N . TYR A 1 103 ? -0.010 -11.327 -0.842 1.00 97.75 103 TYR A N 1
ATOM 809 C CA . TYR A 1 103 ? -0.032 -11.021 -2.269 1.00 97.75 103 TYR A CA 1
ATOM 810 C C . TYR A 1 103 ? 1.363 -10.720 -2.805 1.00 97.75 103 TYR A C 1
ATOM 812 O O . TYR A 1 103 ? 2.219 -10.190 -2.097 1.00 97.75 103 TYR A O 1
ATOM 820 N N . THR A 1 104 ? 1.560 -11.008 -4.090 1.00 98.56 104 THR A N 1
ATOM 821 C CA . THR A 1 104 ? 2.773 -10.666 -4.839 1.00 98.56 104 THR A CA 1
ATOM 822 C C . THR A 1 104 ? 2.441 -9.714 -5.977 1.00 98.56 104 THR A C 1
ATOM 824 O O . THR A 1 104 ? 1.600 -10.032 -6.826 1.00 98.56 104 THR A O 1
ATOM 827 N N . THR A 1 105 ? 3.115 -8.568 -6.035 1.00 98.62 105 THR A N 1
ATOM 828 C CA . THR A 1 105 ? 3.050 -7.664 -7.190 1.00 98.62 105 THR A CA 1
ATOM 829 C C . THR A 1 105 ? 4.198 -7.986 -8.141 1.00 98.62 105 THR A C 1
ATOM 831 O O . THR A 1 105 ? 5.346 -8.095 -7.717 1.00 98.62 105 THR A O 1
ATOM 834 N N . HIS A 1 106 ? 3.893 -8.102 -9.430 1.00 98.50 106 HIS A N 1
ATOM 835 C CA . HIS A 1 106 ? 4.860 -8.260 -10.512 1.00 98.50 106 HIS A CA 1
ATOM 836 C C . HIS A 1 106 ? 4.828 -7.024 -11.401 1.00 98.50 106 HIS A C 1
ATOM 838 O O . HIS A 1 106 ? 3.764 -6.440 -11.612 1.00 98.50 106 HIS A O 1
ATOM 844 N N . TYR A 1 107 ? 5.976 -6.632 -11.942 1.00 98.12 107 TYR A N 1
ATOM 845 C CA . TYR A 1 107 ? 6.101 -5.453 -12.791 1.00 98.12 107 TYR A CA 1
ATOM 846 C C . TYR A 1 107 ? 6.987 -5.711 -14.010 1.00 98.12 107 TYR A C 1
ATOM 848 O O . TYR A 1 107 ? 7.805 -6.632 -14.028 1.00 98.12 107 TYR A O 1
ATOM 856 N N . LEU A 1 108 ? 6.801 -4.889 -15.036 1.00 97.81 108 LEU A N 1
ATOM 857 C CA . LEU A 1 108 ? 7.635 -4.842 -16.228 1.00 97.81 108 LEU A CA 1
ATOM 858 C C . LEU A 1 108 ? 8.474 -3.563 -16.187 1.00 97.81 108 LEU A C 1
ATOM 860 O O . LEU A 1 108 ? 7.921 -2.469 -16.304 1.00 97.81 108 LEU A O 1
ATOM 864 N N . ASP A 1 109 ? 9.794 -3.689 -16.047 1.00 95.88 109 ASP A N 1
ATOM 865 C CA . ASP A 1 109 ? 10.705 -2.550 -16.197 1.00 95.88 109 ASP A CA 1
ATOM 866 C C . ASP A 1 109 ? 10.721 -2.104 -17.663 1.00 95.88 109 ASP A C 1
ATOM 868 O O . ASP A 1 109 ? 11.346 -2.738 -18.518 1.00 95.88 109 ASP A O 1
ATOM 872 N N . LEU A 1 110 ? 10.015 -1.008 -17.949 1.00 94.38 110 LEU A N 1
ATOM 873 C CA . LEU A 1 110 ? 9.876 -0.497 -19.308 1.00 94.38 110 LEU A CA 1
ATOM 874 C C . LEU A 1 110 ? 11.192 -0.023 -19.908 1.00 94.38 110 LEU A C 1
ATOM 876 O O . LEU A 1 110 ? 11.348 -0.085 -21.123 1.00 94.38 110 LEU A O 1
ATOM 880 N N . LEU A 1 111 ? 12.137 0.456 -19.102 1.00 93.44 111 LEU A N 1
ATOM 881 C CA . LEU A 1 111 ? 13.408 0.944 -19.635 1.00 93.44 111 LEU A CA 1
ATOM 882 C C . LEU A 1 111 ? 14.232 -0.212 -20.153 1.00 93.44 111 LEU A C 1
ATOM 884 O O . LEU A 1 111 ? 14.690 -0.175 -21.290 1.00 93.44 111 LEU A O 1
ATOM 888 N N . SER A 1 112 ? 14.371 -1.244 -19.324 1.00 94.62 112 SER A N 1
ATOM 889 C CA . SER A 1 112 ? 15.085 -2.457 -19.689 1.00 94.62 112 SER A CA 1
ATOM 890 C C . SER A 1 112 ? 14.377 -3.160 -20.847 1.00 94.62 112 SER A C 1
ATOM 892 O O . SER A 1 112 ? 15.022 -3.513 -21.831 1.00 94.62 112 SER A O 1
ATOM 894 N N . ALA A 1 113 ? 13.047 -3.293 -20.792 1.00 95.38 113 ALA A N 1
ATOM 895 C CA . ALA A 1 113 ? 12.275 -3.918 -21.863 1.00 95.38 113 ALA A CA 1
ATOM 896 C C . ALA A 1 113 ? 12.459 -3.197 -23.207 1.00 95.38 113 ALA A C 1
ATOM 898 O O . ALA A 1 113 ? 12.707 -3.858 -24.210 1.00 95.38 113 ALA A O 1
ATOM 899 N N . ASN A 1 114 ? 12.401 -1.861 -23.222 1.00 95.00 114 ASN A N 1
ATOM 900 C CA . ASN A 1 114 ? 12.567 -1.069 -24.442 1.00 95.00 114 ASN A CA 1
ATOM 901 C C . ASN A 1 114 ? 14.026 -1.010 -24.921 1.00 95.00 114 ASN A C 1
ATOM 903 O O . ASN A 1 114 ? 14.266 -0.953 -26.122 1.00 95.00 114 ASN A O 1
ATOM 907 N N . ALA A 1 115 ? 15.004 -1.010 -24.008 1.00 96.75 115 ALA A N 1
ATOM 908 C CA . ALA A 1 115 ? 16.424 -0.976 -24.362 1.00 96.75 115 ALA A CA 1
ATOM 909 C C . ALA A 1 115 ? 16.907 -2.292 -24.988 1.00 96.75 115 ALA A C 1
ATOM 911 O O . ALA A 1 115 ? 17.779 -2.271 -25.854 1.00 96.75 115 ALA A O 1
ATOM 912 N N . PHE A 1 116 ? 16.350 -3.427 -24.553 1.00 96.25 116 PHE A N 1
ATOM 913 C CA . PHE A 1 116 ? 16.765 -4.761 -24.998 1.00 96.25 116 PHE A CA 1
ATOM 914 C C . PHE A 1 116 ? 15.753 -5.463 -25.915 1.00 96.25 116 PHE A C 1
ATOM 916 O O . PHE A 1 116 ? 16.020 -6.590 -26.328 1.00 96.25 116 PHE A O 1
ATOM 923 N N . ASP A 1 117 ? 14.610 -4.832 -26.208 1.00 94.81 117 ASP A N 1
ATOM 924 C CA . ASP A 1 117 ? 13.465 -5.418 -26.931 1.00 94.81 117 ASP A CA 1
ATOM 925 C C . ASP A 1 117 ? 13.028 -6.781 -26.353 1.00 94.81 117 ASP A C 1
ATOM 927 O O . ASP A 1 117 ? 12.722 -7.747 -27.052 1.00 94.81 117 ASP A O 1
ATOM 931 N N . GLN A 1 118 ? 13.074 -6.888 -25.022 1.00 95.56 118 GLN A N 1
ATOM 932 C CA . GLN A 1 118 ? 12.818 -8.123 -24.280 1.00 95.56 118 GLN A CA 1
ATOM 933 C C . GLN A 1 118 ? 11.939 -7.833 -23.062 1.00 95.56 118 GLN A C 1
ATOM 935 O O . GLN A 1 118 ? 12.452 -7.551 -21.974 1.00 95.56 118 GLN A O 1
ATOM 940 N N . PRO A 1 119 ? 10.605 -7.909 -23.200 1.00 95.62 119 PRO A N 1
ATOM 941 C CA . PRO A 1 119 ? 9.718 -7.698 -22.072 1.00 95.62 119 PRO A CA 1
ATOM 942 C C . PRO A 1 119 ? 9.791 -8.887 -21.107 1.00 95.62 119 PRO A C 1
ATOM 944 O O . PRO A 1 119 ? 9.409 -10.009 -21.442 1.00 95.62 119 PRO A O 1
ATOM 947 N N . ARG A 1 120 ? 10.269 -8.642 -19.882 1.00 96.19 120 ARG A N 1
ATOM 948 C CA . ARG A 1 120 ? 10.321 -9.641 -18.804 1.00 96.19 120 ARG A CA 1
ATOM 949 C C . ARG A 1 120 ? 9.564 -9.135 -17.586 1.00 96.19 120 ARG A C 1
ATOM 951 O O . ARG A 1 120 ? 9.896 -8.088 -17.038 1.00 96.19 120 ARG A O 1
ATOM 958 N N . TRP A 1 121 ? 8.567 -9.901 -17.156 1.00 97.25 121 TRP A N 1
ATOM 959 C CA . TRP A 1 121 ? 7.861 -9.651 -15.903 1.00 97.25 121 TRP A CA 1
ATOM 960 C C . TRP A 1 121 ? 8.699 -10.158 -14.736 1.00 97.25 121 TRP A C 1
ATOM 962 O O . TRP A 1 121 ? 9.109 -11.319 -14.721 1.00 97.25 121 TRP A O 1
ATOM 972 N N . LEU A 1 122 ? 8.956 -9.277 -13.777 1.00 97.00 122 LEU A N 1
ATOM 973 C CA . LEU A 1 122 ? 9.745 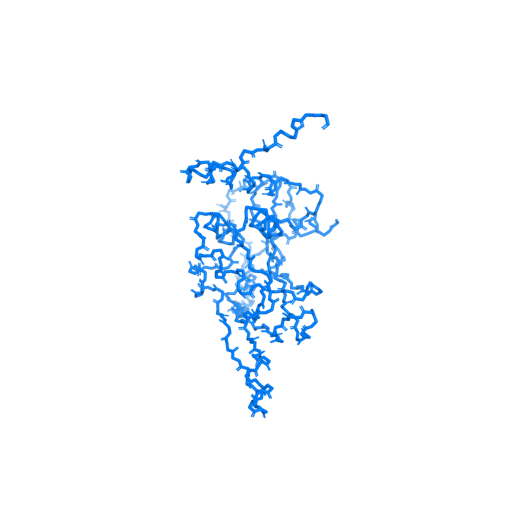-9.550 -12.583 1.00 97.00 122 LEU A CA 1
ATOM 974 C C . LEU A 1 122 ? 8.841 -9.441 -11.358 1.00 97.00 122 LEU A C 1
ATOM 976 O O . LEU A 1 122 ? 7.967 -8.574 -11.307 1.00 97.00 122 LEU A O 1
ATOM 980 N N . GLU A 1 123 ? 9.054 -10.294 -10.360 1.00 97.81 123 GLU A N 1
ATOM 981 C CA . GLU A 1 123 ? 8.438 -10.086 -9.051 1.00 97.81 123 GLU A CA 1
ATOM 982 C C . GLU A 1 123 ? 9.001 -8.794 -8.444 1.00 97.81 123 GLU A C 1
ATOM 984 O O . GLU A 1 123 ? 10.216 -8.605 -8.372 1.00 97.81 123 GLU A O 1
ATOM 989 N N . LEU A 1 124 ? 8.111 -7.885 -8.046 1.00 98.00 124 LEU A N 1
ATOM 990 C CA . LEU A 1 124 ? 8.482 -6.666 -7.339 1.00 98.00 124 LEU A CA 1
ATOM 991 C C . LEU A 1 124 ? 8.590 -6.935 -5.838 1.00 98.00 124 LEU A C 1
ATOM 993 O O . LEU A 1 124 ? 9.596 -6.578 -5.230 1.00 98.00 124 LEU A O 1
ATOM 997 N N . TYR A 1 125 ? 7.546 -7.527 -5.244 1.00 98.62 125 TYR A N 1
ATOM 998 C CA . TYR A 1 125 ? 7.525 -7.893 -3.828 1.00 98.62 125 TYR A CA 1
ATOM 999 C C . TYR A 1 125 ? 6.375 -8.843 -3.457 1.00 98.62 125 TYR A C 1
ATOM 1001 O O . TYR A 1 125 ? 5.297 -8.764 -4.047 1.00 98.62 125 TYR A O 1
ATOM 1009 N N . SER A 1 126 ? 6.588 -9.648 -2.406 1.00 98.44 126 SER A N 1
ATOM 1010 C CA . SER A 1 126 ? 5.540 -10.221 -1.538 1.00 98.44 126 SER A CA 1
ATOM 1011 C C . SER A 1 126 ? 5.258 -9.265 -0.373 1.00 98.44 126 SER A C 1
ATOM 1013 O O . SER A 1 126 ? 6.199 -8.758 0.251 1.00 98.44 126 SER A O 1
ATOM 1015 N N . ALA A 1 127 ? 3.983 -9.019 -0.057 1.00 98.12 127 ALA A N 1
ATOM 1016 C CA . ALA A 1 127 ? 3.580 -8.071 0.983 1.00 98.12 127 ALA A CA 1
ATOM 1017 C C . ALA A 1 127 ? 4.126 -8.461 2.359 1.00 98.12 127 ALA A C 1
ATOM 1019 O O . ALA A 1 127 ? 4.803 -7.655 3.005 1.00 98.12 127 ALA A O 1
ATOM 1020 N N . LYS A 1 128 ? 3.903 -9.710 2.784 1.00 97.94 128 LYS A N 1
ATOM 1021 C CA . LYS A 1 128 ? 4.398 -10.205 4.077 1.00 97.94 128 LYS A CA 1
ATOM 1022 C C . LYS A 1 128 ? 5.914 -10.107 4.189 1.00 97.94 128 LYS A C 1
ATOM 1024 O O . LYS A 1 128 ? 6.426 -9.630 5.204 1.00 97.94 128 LYS A O 1
ATOM 1029 N N . THR A 1 129 ? 6.625 -10.503 3.134 1.00 98.12 129 THR A N 1
ATOM 1030 C CA . THR A 1 129 ? 8.093 -10.506 3.110 1.00 98.12 129 THR A CA 1
ATOM 1031 C C . THR A 1 129 ? 8.654 -9.086 3.153 1.00 98.12 129 THR A C 1
ATOM 1033 O O . THR A 1 129 ? 9.490 -8.775 4.003 1.00 98.12 129 THR A O 1
ATOM 1036 N N . ALA A 1 130 ? 8.170 -8.194 2.286 1.00 97.69 130 ALA A N 1
ATOM 1037 C CA . ALA A 1 130 ? 8.666 -6.823 2.210 1.00 97.69 130 ALA A CA 1
ATOM 1038 C C . ALA A 1 130 ? 8.356 -6.005 3.465 1.00 97.69 130 ALA A C 1
ATOM 1040 O O . ALA A 1 130 ? 9.176 -5.194 3.901 1.00 97.69 130 ALA A O 1
ATOM 1041 N N . TYR A 1 131 ? 7.172 -6.202 4.043 1.00 97.69 131 TYR A N 1
ATOM 1042 C CA . TYR A 1 131 ? 6.694 -5.407 5.172 1.00 97.69 131 TYR A CA 1
ATOM 1043 C C . TYR A 1 131 ? 6.929 -6.068 6.530 1.00 97.69 131 TYR A C 1
ATOM 1045 O O . TYR A 1 131 ? 6.645 -5.452 7.561 1.00 97.69 131 TYR A O 1
ATOM 1053 N N . LYS A 1 132 ? 7.524 -7.270 6.542 1.00 97.19 132 LYS A N 1
ATOM 1054 C CA . LYS A 1 132 ? 7.830 -8.055 7.746 1.00 97.19 132 LYS A CA 1
ATOM 1055 C C . LYS A 1 132 ? 6.575 -8.230 8.606 1.00 97.19 132 LYS A C 1
ATOM 1057 O O . LYS A 1 132 ? 6.545 -7.837 9.776 1.00 97.19 132 LYS A O 1
ATOM 1062 N N . MET A 1 133 ? 5.516 -8.724 7.968 1.00 96.50 133 MET A N 1
ATOM 1063 C CA . MET A 1 133 ? 4.197 -8.921 8.568 1.00 96.50 133 MET A CA 1
ATOM 1064 C C . MET A 1 133 ? 3.881 -10.414 8.664 1.00 96.50 133 MET A C 1
ATOM 1066 O O . MET A 1 133 ? 4.046 -11.151 7.692 1.00 96.50 133 MET A O 1
ATOM 1070 N N . ASP A 1 134 ? 3.402 -10.845 9.831 1.00 95.06 134 ASP A N 1
ATOM 1071 C CA . ASP A 1 134 ? 3.028 -12.243 10.077 1.00 95.06 134 ASP A CA 1
ATOM 1072 C C . ASP A 1 134 ? 1.702 -12.608 9.391 1.00 95.06 134 ASP A C 1
ATOM 1074 O O . ASP A 1 134 ? 1.528 -13.729 8.909 1.00 95.06 134 ASP A O 1
ATOM 1078 N N . ASP A 1 135 ? 0.793 -11.641 9.274 1.00 95.00 135 ASP A N 1
ATOM 1079 C CA . ASP A 1 135 ? -0.487 -11.747 8.577 1.00 95.00 135 ASP A CA 1
ATOM 1080 C C . ASP A 1 135 ? -0.859 -10.415 7.908 1.00 95.00 135 ASP A C 1
ATOM 1082 O O . ASP A 1 135 ? -0.251 -9.373 8.172 1.00 95.00 135 ASP A O 1
ATOM 1086 N N . LEU A 1 136 ? -1.869 -10.453 7.038 1.00 96.06 136 LEU A N 1
ATOM 1087 C CA . LEU A 1 136 ? -2.431 -9.275 6.376 1.00 96.06 136 LEU A CA 1
ATOM 1088 C C . LEU A 1 136 ? -3.764 -8.833 7.008 1.00 96.06 136 LEU A C 1
ATOM 1090 O O . LEU A 1 136 ? -4.623 -8.266 6.331 1.00 96.06 136 LEU A O 1
ATOM 1094 N N . SER A 1 137 ? -3.953 -9.077 8.310 1.00 94.06 137 SER A N 1
ATOM 1095 C CA . SER A 1 137 ? -5.154 -8.643 9.027 1.00 94.06 137 SER A CA 1
ATOM 1096 C C . SER A 1 137 ? -5.254 -7.109 9.088 1.00 94.06 137 SER A C 1
ATOM 1098 O O . SER A 1 137 ? -4.231 -6.409 9.049 1.00 94.06 137 SER A O 1
ATOM 1100 N N . PRO A 1 138 ? -6.463 -6.542 9.274 1.00 94.44 138 PRO A N 1
ATOM 1101 C CA . PRO A 1 138 ? -6.635 -5.095 9.437 1.00 94.44 138 PRO A CA 1
ATOM 1102 C C . PRO A 1 138 ? -5.761 -4.500 10.553 1.00 94.44 138 PRO A C 1
ATOM 1104 O O . PRO A 1 138 ? -5.233 -3.392 10.428 1.00 94.44 138 PRO A O 1
ATOM 1107 N N . LYS A 1 139 ? -5.552 -5.255 11.639 1.00 95.81 139 LYS A N 1
ATOM 1108 C CA . LYS A 1 139 ? -4.700 -4.849 12.762 1.00 95.81 139 LYS A CA 1
ATOM 1109 C C . LYS A 1 139 ? -3.224 -4.783 12.372 1.00 95.81 139 LYS A C 1
ATOM 1111 O O . LYS A 1 139 ? -2.540 -3.827 12.751 1.00 95.81 139 LYS A O 1
ATOM 1116 N N . SER A 1 140 ? -2.741 -5.770 11.623 1.00 97.69 140 SER A N 1
ATOM 1117 C CA . SER A 1 140 ? -1.360 -5.811 11.143 1.00 97.69 140 SER A CA 1
ATOM 1118 C C . SER A 1 140 ? -1.087 -4.680 10.156 1.00 97.69 140 SER A C 1
ATOM 1120 O O . SER A 1 140 ? -0.087 -3.981 10.315 1.00 97.69 140 SER A O 1
ATOM 1122 N N . TRP A 1 141 ? -2.007 -4.406 9.224 1.00 97.75 141 TRP A N 1
ATOM 1123 C CA . TRP A 1 141 ? -1.919 -3.241 8.335 1.00 97.75 141 TRP A CA 1
ATOM 1124 C C . TRP A 1 141 ? -1.895 -1.922 9.108 1.00 97.75 141 TRP A C 1
ATOM 1126 O O . TRP A 1 141 ? -1.015 -1.093 8.880 1.00 97.75 141 TRP A O 1
ATOM 1136 N N . SER A 1 142 ? -2.794 -1.738 10.082 1.00 96.69 142 SER A N 1
ATOM 1137 C CA . SER A 1 142 ? -2.812 -0.512 10.890 1.00 96.69 142 SER A CA 1
ATOM 1138 C C . SER A 1 142 ? -1.516 -0.326 11.681 1.00 96.69 142 SER A C 1
ATOM 1140 O O . SER A 1 142 ? -1.026 0.793 11.808 1.00 96.69 142 SER A O 1
ATOM 1142 N N . SER A 1 143 ? -0.949 -1.416 12.200 1.00 96.81 143 SER A N 1
ATOM 1143 C CA . SER A 1 143 ? 0.319 -1.395 12.935 1.00 96.81 143 SER A CA 1
ATOM 1144 C C . SER A 1 143 ? 1.503 -1.114 12.005 1.00 96.81 143 SER A C 1
ATOM 1146 O O . SER A 1 143 ? 2.441 -0.414 12.382 1.00 96.81 143 SER A O 1
ATOM 1148 N N . TRP A 1 144 ? 1.465 -1.632 10.776 1.00 97.75 144 TRP A N 1
ATOM 1149 C CA . TRP A 1 144 ? 2.452 -1.336 9.743 1.00 97.75 144 TRP A CA 1
ATOM 1150 C C . TRP A 1 144 ? 2.455 0.147 9.353 1.00 97.75 144 TRP A C 1
ATOM 1152 O O . TRP A 1 144 ? 3.535 0.732 9.301 1.00 97.75 144 TRP A O 1
ATOM 1162 N N . VAL A 1 145 ? 1.292 0.793 9.198 1.00 97.31 145 VAL A N 1
ATOM 1163 C CA . VAL A 1 145 ? 1.223 2.247 8.936 1.00 97.31 145 VAL A CA 1
ATOM 1164 C C . VAL A 1 145 ? 1.923 3.044 10.039 1.00 97.31 145 VAL A C 1
ATOM 1166 O O . VAL A 1 145 ? 2.724 3.928 9.734 1.00 97.31 145 VAL A O 1
ATOM 1169 N N . SER A 1 146 ? 1.703 2.701 11.313 1.00 94.94 146 SER A N 1
ATOM 1170 C CA . SER A 1 146 ? 2.423 3.341 12.422 1.00 94.94 146 SER A CA 1
ATOM 1171 C C . SER A 1 146 ? 3.940 3.147 12.307 1.00 94.94 146 SER A C 1
ATOM 1173 O O . SER A 1 146 ? 4.692 4.095 12.517 1.00 94.94 146 SER A O 1
ATOM 1175 N N . LYS A 1 147 ? 4.432 1.972 11.880 1.00 96.25 147 LYS A N 1
ATOM 1176 C CA . LYS A 1 147 ? 5.878 1.760 11.637 1.00 96.25 147 LYS A CA 1
ATOM 1177 C C . LYS A 1 147 ? 6.434 2.694 10.556 1.00 96.25 147 LYS A C 1
ATOM 1179 O O . LYS A 1 147 ? 7.571 3.149 10.681 1.00 96.25 147 LYS A O 1
ATOM 1184 N N . LEU A 1 148 ? 5.654 3.006 9.518 1.00 96.81 148 LEU A N 1
ATOM 1185 C CA . LEU A 1 148 ? 6.089 3.909 8.446 1.00 96.81 148 LEU A CA 1
ATOM 1186 C C . LEU A 1 148 ? 6.339 5.338 8.946 1.00 96.81 148 LEU A C 1
ATOM 1188 O O . LEU A 1 148 ? 7.183 6.039 8.386 1.00 96.81 148 LEU A O 1
ATOM 1192 N N . ILE A 1 149 ? 5.654 5.775 10.008 1.00 94.94 149 ILE A N 1
ATOM 1193 C CA . ILE A 1 149 ? 5.903 7.081 10.638 1.00 94.94 149 ILE A CA 1
ATOM 1194 C C . ILE A 1 149 ? 7.344 7.138 11.153 1.00 94.94 149 ILE A C 1
ATOM 1196 O O . ILE A 1 149 ? 8.080 8.064 10.812 1.00 94.94 149 ILE A O 1
ATOM 1200 N N . TRP A 1 150 ? 7.763 6.103 11.882 1.00 94.25 150 TRP A N 1
ATOM 1201 C CA . TRP A 1 150 ? 9.029 6.061 12.617 1.00 94.25 150 TRP A CA 1
ATOM 1202 C C . TRP A 1 150 ? 10.230 5.550 11.812 1.00 94.25 150 TRP A C 1
ATOM 1204 O O . TRP A 1 150 ? 11.367 5.756 12.228 1.00 94.25 150 TRP A O 1
ATOM 1214 N N . SER A 1 151 ? 10.012 4.913 10.660 1.00 94.75 151 SER A N 1
ATOM 1215 C CA . SER A 1 151 ? 11.085 4.406 9.797 1.00 94.75 151 SER A CA 1
ATOM 1216 C C . SER A 1 151 ? 10.996 5.003 8.395 1.00 94.75 151 SER A C 1
ATOM 1218 O O . SER A 1 151 ? 10.096 4.676 7.618 1.00 94.75 151 SER A O 1
ATOM 1220 N N . ASN A 1 152 ? 11.957 5.869 8.049 1.00 93.44 152 ASN A N 1
ATOM 1221 C CA . ASN A 1 152 ? 12.049 6.419 6.697 1.00 93.44 152 ASN A CA 1
ATOM 1222 C C . ASN A 1 152 ? 12.321 5.319 5.663 1.00 93.44 152 ASN A C 1
ATOM 1224 O O . ASN A 1 152 ? 11.676 5.307 4.625 1.00 93.44 152 ASN A O 1
ATOM 1228 N N . ASP A 1 153 ? 13.190 4.354 5.960 1.00 95.06 153 ASP A N 1
ATOM 1229 C CA . ASP A 1 153 ? 13.505 3.266 5.025 1.00 95.06 153 ASP A CA 1
ATOM 1230 C C . ASP A 1 153 ? 12.287 2.386 4.725 1.00 95.06 153 ASP A C 1
ATOM 1232 O O . ASP A 1 153 ? 12.049 2.018 3.569 1.00 95.06 153 ASP A O 1
ATOM 1236 N N . ALA A 1 154 ? 11.474 2.085 5.745 1.00 96.62 154 ALA A N 1
ATOM 1237 C CA . ALA A 1 154 ? 10.217 1.368 5.551 1.00 96.62 154 ALA A CA 1
ATOM 1238 C C . ALA A 1 154 ? 9.245 2.185 4.687 1.00 96.62 154 ALA A C 1
ATOM 1240 O O . ALA A 1 154 ? 8.647 1.647 3.754 1.00 96.62 154 ALA A O 1
ATOM 1241 N N . PHE A 1 155 ? 9.138 3.493 4.946 1.00 97.31 155 PHE A N 1
ATOM 1242 C CA . PHE A 1 155 ? 8.305 4.394 4.153 1.00 97.31 155 PHE A CA 1
ATOM 1243 C C . PHE A 1 155 ? 8.767 4.489 2.693 1.00 97.31 155 PHE A C 1
ATOM 1245 O O . PHE A 1 155 ? 7.953 4.307 1.795 1.00 97.31 155 PHE A O 1
ATOM 1252 N N . GLN A 1 156 ? 10.061 4.693 2.433 1.00 95.88 156 GLN A N 1
ATOM 1253 C CA . GLN A 1 156 ? 10.606 4.747 1.072 1.00 95.88 156 GLN A CA 1
ATOM 1254 C C . GLN A 1 156 ? 10.464 3.407 0.344 1.00 95.88 156 GLN A C 1
ATOM 1256 O O . GLN A 1 156 ? 10.253 3.370 -0.866 1.00 95.88 156 GLN A O 1
ATOM 1261 N N . THR A 1 157 ? 10.553 2.288 1.064 1.00 96.62 157 THR A N 1
ATOM 1262 C CA . THR A 1 157 ? 10.284 0.961 0.495 1.00 96.62 157 THR A CA 1
ATOM 1263 C C . THR A 1 157 ? 8.829 0.840 0.056 1.00 96.62 157 THR A C 1
ATOM 1265 O O . THR A 1 157 ? 8.575 0.505 -1.099 1.00 96.62 157 THR A O 1
ATOM 1268 N N . HIS A 1 158 ? 7.875 1.209 0.914 1.00 96.94 158 HIS A N 1
ATOM 1269 C CA . HIS A 1 158 ? 6.467 1.269 0.524 1.00 96.94 158 HIS A CA 1
ATOM 1270 C C . HIS A 1 158 ? 6.229 2.233 -0.648 1.00 96.94 158 HIS A C 1
ATOM 1272 O O . HIS A 1 158 ? 5.555 1.874 -1.607 1.00 96.94 158 HIS A O 1
ATOM 1278 N N . TYR A 1 159 ? 6.823 3.425 -0.621 1.00 97.12 159 TYR A N 1
ATOM 1279 C CA . TYR A 1 159 ? 6.628 4.437 -1.656 1.00 97.12 159 TYR A CA 1
ATOM 1280 C C . TYR A 1 159 ? 7.163 3.991 -3.028 1.00 97.12 159 TYR A C 1
ATOM 1282 O O . TYR A 1 159 ? 6.531 4.236 -4.055 1.00 97.12 159 TYR A O 1
ATOM 1290 N N . ARG A 1 160 ? 8.283 3.254 -3.058 1.00 96.38 160 ARG A N 1
ATOM 1291 C CA . ARG A 1 160 ? 8.770 2.593 -4.281 1.00 96.38 160 ARG A CA 1
ATOM 1292 C C . ARG A 1 160 ? 7.791 1.538 -4.791 1.00 96.38 160 ARG A C 1
ATOM 1294 O O . ARG A 1 160 ? 7.590 1.451 -6.000 1.00 96.38 160 ARG A O 1
ATOM 1301 N N . HIS A 1 161 ? 7.175 0.757 -3.902 1.00 97.56 161 HIS A N 1
ATOM 1302 C CA . HIS A 1 161 ? 6.164 -0.232 -4.292 1.00 97.56 161 HIS A CA 1
ATOM 1303 C C . HIS A 1 161 ? 4.909 0.444 -4.849 1.00 97.56 161 HIS A C 1
ATOM 1305 O O . HIS A 1 161 ? 4.460 0.059 -5.925 1.00 97.56 161 HIS A O 1
ATOM 1311 N N . PHE A 1 162 ? 4.435 1.513 -4.198 1.00 97.25 162 PHE A N 1
ATOM 1312 C CA . PHE A 1 162 ? 3.300 2.332 -4.636 1.00 97.25 162 PHE A CA 1
ATOM 1313 C C . PHE A 1 162 ? 3.447 2.806 -6.093 1.00 97.25 162 PHE A C 1
ATOM 1315 O O . PHE A 1 162 ? 2.499 2.735 -6.879 1.00 97.25 162 PHE A O 1
ATOM 1322 N N . HIS A 1 163 ? 4.669 3.187 -6.487 1.00 96.88 163 HIS A N 1
ATOM 1323 C CA . HIS A 1 163 ? 5.031 3.606 -7.851 1.00 96.88 163 HIS A CA 1
ATOM 1324 C C . HIS A 1 163 ? 5.595 2.489 -8.746 1.00 96.88 163 HIS A C 1
ATOM 1326 O O . HIS A 1 163 ? 6.139 2.765 -9.817 1.00 96.88 163 HIS A O 1
ATOM 1332 N N . ARG A 1 164 ? 5.480 1.224 -8.328 1.00 96.00 164 ARG A N 1
ATOM 1333 C CA . ARG A 1 164 ? 5.943 0.024 -9.050 1.00 96.00 164 ARG A CA 1
ATOM 1334 C C . ARG A 1 164 ? 7.402 0.109 -9.525 1.00 96.00 164 ARG A C 1
ATOM 1336 O O . ARG A 1 164 ? 7.720 -0.214 -10.670 1.00 96.00 164 ARG A O 1
ATOM 1343 N N . ASN A 1 165 ? 8.281 0.606 -8.655 1.00 95.25 165 ASN A N 1
ATOM 1344 C CA . ASN A 1 165 ? 9.703 0.829 -8.936 1.00 95.25 165 ASN A CA 1
ATOM 1345 C C . ASN A 1 165 ? 9.963 1.669 -10.203 1.00 95.25 165 ASN A C 1
ATOM 1347 O O . ASN A 1 165 ? 10.952 1.469 -10.905 1.00 95.25 165 ASN A O 1
ATOM 1351 N N . SER A 1 166 ? 9.049 2.583 -10.538 1.00 93.19 166 SER A N 1
ATOM 1352 C CA . SER A 1 166 ? 9.269 3.532 -11.627 1.00 93.19 166 SER A CA 1
ATOM 1353 C C . SER A 1 166 ? 10.445 4.451 -11.303 1.00 93.19 166 SER A C 1
ATOM 1355 O O . SER A 1 166 ? 10.639 4.839 -10.159 1.00 93.19 166 SER A O 1
ATOM 1357 N N . GLN A 1 167 ? 11.218 4.860 -12.301 1.00 87.81 167 GLN A N 1
ATOM 1358 C CA . GLN A 1 167 ? 12.236 5.899 -12.110 1.00 87.81 167 GLN A CA 1
ATOM 1359 C C . GLN A 1 167 ? 11.687 7.323 -12.292 1.00 87.81 167 GLN A C 1
ATOM 1361 O O . GLN A 1 167 ? 12.386 8.297 -12.034 1.00 87.81 167 GLN A O 1
ATOM 1366 N N . PHE A 1 168 ? 10.453 7.451 -12.788 1.00 87.00 168 PHE A N 1
ATOM 1367 C CA . PHE A 1 168 ? 9.870 8.733 -13.186 1.00 87.00 168 PHE A CA 1
ATOM 1368 C C . PHE A 1 168 ? 8.991 9.363 -12.097 1.00 87.00 168 PHE A C 1
ATOM 1370 O O . PHE A 1 168 ? 8.453 10.450 -12.304 1.00 87.00 168 PHE A O 1
ATOM 1377 N N . PHE A 1 169 ? 8.830 8.708 -10.941 1.00 84.19 169 PHE A N 1
ATOM 1378 C CA . PHE A 1 169 ? 8.050 9.271 -9.842 1.00 84.19 169 PHE A CA 1
ATOM 1379 C C . PHE A 1 169 ? 8.868 10.295 -9.041 1.00 84.19 169 PHE A C 1
ATOM 1381 O O . PHE A 1 169 ? 10.079 10.162 -8.851 1.00 84.19 169 PHE A O 1
ATOM 1388 N N . ARG A 1 170 ? 8.192 11.327 -8.527 1.00 87.62 170 ARG A N 1
ATOM 1389 C CA . ARG A 1 170 ? 8.805 12.314 -7.630 1.00 87.62 170 ARG A CA 1
ATOM 1390 C C . ARG A 1 170 ? 9.112 11.665 -6.282 1.00 87.62 170 ARG A C 1
ATOM 1392 O O . ARG A 1 170 ? 8.201 11.174 -5.627 1.00 87.62 170 ARG A O 1
ATOM 1399 N N . GLN A 1 171 ? 10.363 11.729 -5.832 1.00 88.50 171 GLN A N 1
ATOM 1400 C CA . GLN A 1 171 ? 10.739 11.242 -4.501 1.00 88.50 171 GLN A CA 1
ATOM 1401 C C . GLN A 1 171 ? 9.951 11.948 -3.387 1.00 88.50 171 GLN A C 1
ATOM 1403 O O . GLN A 1 171 ? 9.698 13.153 -3.448 1.00 88.50 171 GLN A O 1
ATOM 1408 N N . CYS A 1 172 ? 9.607 11.192 -2.348 1.00 92.75 172 CYS A N 1
ATOM 1409 C CA . CYS A 1 172 ? 8.811 11.657 -1.219 1.00 92.75 172 CYS A CA 1
ATOM 1410 C C . CYS A 1 172 ? 9.699 11.895 -0.000 1.00 92.75 172 CYS A C 1
ATOM 1412 O O . CYS A 1 172 ? 9.828 11.025 0.857 1.00 92.75 172 CYS A O 1
ATOM 1414 N N . ASN A 1 173 ? 10.346 13.060 0.049 1.00 88.94 173 ASN A N 1
ATOM 1415 C CA . ASN A 1 173 ? 11.348 13.374 1.077 1.00 88.94 173 ASN A CA 1
ATOM 1416 C C . ASN A 1 173 ? 10.868 14.416 2.098 1.00 88.94 173 ASN A C 1
ATOM 1418 O O . ASN A 1 173 ? 11.541 14.657 3.097 1.00 88.94 173 ASN A O 1
ATOM 1422 N N . ASP A 1 174 ? 9.714 15.038 1.857 1.00 90.19 174 ASP A N 1
ATOM 1423 C CA . ASP A 1 174 ? 9.146 16.065 2.724 1.00 90.19 174 ASP A CA 1
ATOM 1424 C C . ASP A 1 174 ? 7.998 15.533 3.601 1.00 90.19 174 ASP A C 1
ATOM 1426 O O . ASP A 1 174 ? 7.388 14.490 3.334 1.00 90.19 174 ASP A O 1
ATOM 1430 N N . LYS A 1 175 ? 7.724 16.268 4.687 1.00 91.75 175 LYS A N 1
ATOM 1431 C CA . LYS A 1 175 ? 6.676 15.944 5.665 1.00 91.75 175 LYS A CA 1
ATOM 1432 C C . LYS A 1 175 ? 5.295 15.855 5.019 1.00 91.75 175 LYS A C 1
ATOM 1434 O O . LYS A 1 175 ? 4.500 15.013 5.431 1.00 91.75 175 LYS A O 1
ATOM 1439 N N . GLU A 1 176 ? 5.009 16.702 4.034 1.00 93.31 176 GLU A N 1
ATOM 1440 C CA . GLU A 1 176 ? 3.677 16.788 3.437 1.00 93.31 176 GLU A CA 1
ATOM 1441 C C . GLU A 1 176 ? 3.379 15.592 2.548 1.00 93.31 176 GLU A C 1
ATOM 1443 O O . GLU A 1 176 ? 2.343 14.953 2.713 1.00 93.31 176 GLU A O 1
ATOM 1448 N N . CYS A 1 177 ? 4.330 15.193 1.709 1.00 95.69 177 CYS A N 1
ATOM 1449 C CA . CYS A 1 177 ? 4.209 13.985 0.913 1.00 95.69 177 CYS A CA 1
ATOM 1450 C C . CYS A 1 177 ? 4.032 12.736 1.798 1.00 95.69 177 CYS A C 1
ATOM 1452 O O . CYS A 1 177 ? 3.177 11.886 1.529 1.00 95.69 177 CYS A O 1
ATOM 1454 N N . LYS A 1 178 ? 4.791 12.641 2.903 1.00 95.88 178 LYS A N 1
ATOM 1455 C CA . LYS A 1 178 ? 4.644 11.542 3.868 1.00 95.88 178 LYS A CA 1
ATOM 1456 C C . LYS A 1 178 ? 3.273 11.568 4.548 1.00 95.88 178 LYS A C 1
ATOM 1458 O O . LYS A 1 178 ? 2.628 10.525 4.644 1.00 95.88 178 LYS A O 1
ATOM 1463 N N . ARG A 1 179 ? 2.801 12.746 4.970 1.00 96.44 179 ARG A N 1
ATOM 1464 C CA . ARG A 1 179 ? 1.464 12.936 5.553 1.00 96.44 179 ARG A CA 1
ATOM 1465 C C . ARG A 1 179 ? 0.373 12.472 4.595 1.00 96.44 179 ARG A C 1
ATOM 1467 O O . ARG A 1 179 ? -0.467 11.671 4.994 1.00 96.44 179 ARG A O 1
ATOM 1474 N N . GLU A 1 180 ? 0.391 12.950 3.355 1.00 95.94 180 GLU A N 1
ATOM 1475 C CA . GLU A 1 180 ? -0.616 12.613 2.346 1.00 95.94 180 GLU A CA 1
ATOM 1476 C C . GLU A 1 180 ? -0.666 11.108 2.096 1.00 95.94 180 GLU A C 1
ATOM 1478 O O . GLU A 1 180 ? -1.734 10.505 2.202 1.00 95.94 180 GLU A O 1
ATOM 1483 N N . ARG A 1 181 ? 0.493 10.479 1.867 1.00 96.25 181 ARG A N 1
ATOM 1484 C CA . ARG A 1 181 ? 0.576 9.036 1.616 1.00 96.25 181 ARG A CA 1
ATOM 1485 C C . ARG A 1 181 ? 0.010 8.217 2.774 1.00 96.25 181 ARG A C 1
ATOM 1487 O O . ARG A 1 181 ? -0.805 7.326 2.545 1.00 96.25 181 ARG A O 1
ATOM 1494 N N . LEU A 1 182 ? 0.411 8.518 4.010 1.00 97.69 182 LEU A N 1
ATOM 1495 C CA . LEU A 1 182 ? -0.067 7.780 5.182 1.00 97.69 182 LEU A CA 1
ATOM 1496 C C . LEU A 1 182 ? -1.559 8.019 5.442 1.00 97.69 182 LEU A C 1
ATOM 1498 O O . LEU A 1 182 ? -2.273 7.078 5.781 1.00 97.69 182 LEU A O 1
ATOM 1502 N N . CYS A 1 183 ? -2.047 9.247 5.242 1.00 97.38 183 CYS A N 1
ATOM 1503 C CA . CYS A 1 183 ? -3.463 9.563 5.395 1.00 97.38 183 CYS A CA 1
ATOM 1504 C C . CYS A 1 183 ? -4.337 8.838 4.371 1.00 97.38 183 CYS A C 1
ATOM 1506 O O . CYS A 1 183 ? -5.385 8.323 4.752 1.00 97.38 183 CYS A O 1
ATOM 1508 N N . THR A 1 184 ? -3.916 8.731 3.108 1.00 96.44 184 THR A N 1
ATOM 1509 C CA . THR A 1 184 ? -4.673 7.973 2.101 1.00 96.44 184 THR A CA 1
ATOM 1510 C C . THR A 1 184 ? -4.825 6.499 2.488 1.00 96.44 184 THR A C 1
ATOM 1512 O O . THR A 1 184 ? -5.905 5.946 2.313 1.00 96.44 184 THR A O 1
ATOM 1515 N N . ILE A 1 185 ? -3.799 5.882 3.088 1.00 97.50 185 ILE A N 1
ATOM 1516 C CA . ILE A 1 185 ? -3.866 4.474 3.513 1.00 97.50 185 ILE A CA 1
ATOM 1517 C C . ILE A 1 185 ? -4.908 4.257 4.618 1.00 97.50 185 ILE A C 1
ATOM 1519 O O . ILE A 1 185 ? -5.588 3.236 4.645 1.00 97.50 185 ILE A O 1
ATOM 1523 N N . VAL A 1 186 ? -5.053 5.198 5.553 1.00 96.81 186 VAL A N 1
ATOM 1524 C CA . VAL A 1 186 ? -5.976 5.041 6.693 1.00 96.81 186 VAL A CA 1
ATOM 1525 C C . VAL A 1 186 ? -7.379 5.594 6.437 1.00 96.81 186 VAL A C 1
ATOM 1527 O O . VAL A 1 186 ? -8.240 5.475 7.304 1.00 96.81 186 VAL A O 1
ATOM 1530 N N . THR A 1 187 ? -7.617 6.205 5.274 1.00 93.31 187 THR A N 1
ATOM 1531 C CA . THR A 1 187 ? -8.871 6.905 4.961 1.00 93.31 187 THR A CA 1
ATOM 1532 C C . THR A 1 187 ? -9.653 6.155 3.886 1.00 93.31 187 THR A C 1
ATOM 1534 O O . THR A 1 187 ? -9.642 6.535 2.719 1.00 93.31 187 THR A O 1
ATOM 1537 N N . ALA A 1 188 ? -10.354 5.093 4.290 1.00 91.50 188 ALA A N 1
ATOM 1538 C CA . ALA A 1 188 ? -11.320 4.404 3.429 1.00 91.50 188 ALA A CA 1
ATOM 1539 C C . ALA A 1 188 ? -12.695 5.107 3.381 1.00 91.50 188 ALA A C 1
ATOM 1541 O O . ALA A 1 188 ? -13.438 4.975 2.411 1.00 91.50 188 ALA A O 1
ATOM 1542 N N . ASP A 1 189 ? -13.048 5.871 4.423 1.00 89.69 189 ASP A N 1
ATOM 1543 C CA . ASP A 1 189 ? -14.222 6.750 4.432 1.00 89.69 189 ASP A CA 1
ATOM 1544 C C . ASP A 1 189 ? -13.769 8.206 4.396 1.00 89.69 189 ASP A C 1
ATOM 1546 O O . ASP A 1 189 ? -13.283 8.748 5.384 1.00 89.69 189 ASP A O 1
ATOM 1550 N N . THR A 1 190 ? -13.952 8.859 3.253 1.00 88.00 190 THR A N 1
ATOM 1551 C CA . THR A 1 190 ? -13.559 10.260 3.064 1.00 88.00 190 THR A CA 1
ATOM 1552 C C . THR A 1 190 ? -14.364 11.243 3.916 1.00 88.00 190 THR A C 1
ATOM 1554 O O . THR A 1 190 ? -13.994 12.411 3.993 1.00 88.00 190 THR A O 1
ATOM 1557 N N . SER A 1 191 ? -15.480 10.813 4.517 1.00 88.94 191 SER A N 1
ATOM 1558 C CA . SER A 1 191 ? -16.282 11.645 5.420 1.00 88.94 191 SER A CA 1
ATOM 1559 C C . SER A 1 191 ? -15.799 11.610 6.873 1.00 88.94 191 SER A C 1
ATOM 1561 O O . SER A 1 191 ? -16.183 12.487 7.648 1.00 88.94 191 SER A O 1
ATOM 1563 N N . ASP A 1 192 ? -14.935 10.654 7.235 1.00 89.94 192 ASP A N 1
ATOM 1564 C CA . ASP A 1 192 ? -14.349 10.541 8.570 1.00 89.94 192 ASP A CA 1
ATOM 1565 C C . ASP A 1 192 ? -12.860 10.933 8.562 1.00 89.94 192 ASP A C 1
ATOM 1567 O O . ASP A 1 192 ? -12.003 10.148 8.149 1.00 89.94 192 ASP A O 1
ATOM 1571 N N . PRO A 1 193 ? -12.503 12.136 9.047 1.00 92.81 193 PRO A N 1
ATOM 1572 C CA . PRO A 1 193 ? -11.111 12.570 9.098 1.00 92.81 193 PRO A CA 1
ATOM 1573 C C . PRO A 1 193 ? -10.324 11.938 10.258 1.00 92.81 193 PRO A C 1
ATOM 1575 O O . PRO A 1 193 ? -9.099 12.079 10.313 1.00 92.81 193 PRO A O 1
ATOM 1578 N N . THR A 1 194 ? -10.994 11.264 11.199 1.00 94.19 194 THR A N 1
ATOM 1579 C CA . THR A 1 194 ? -10.410 10.802 12.468 1.00 94.19 194 THR A CA 1
ATOM 1580 C C . THR A 1 194 ? -9.176 9.912 12.283 1.00 94.19 194 THR A C 1
ATOM 1582 O O . THR A 1 194 ? -8.162 10.178 12.943 1.00 94.19 194 THR A O 1
ATOM 1585 N N . PRO A 1 195 ? -9.165 8.911 11.373 1.00 94.81 195 PRO A N 1
ATOM 1586 C CA . PRO A 1 195 ? -7.989 8.066 11.181 1.00 94.81 195 PRO A CA 1
ATOM 1587 C C . PRO A 1 195 ? -6.755 8.854 10.724 1.00 94.81 195 PRO A C 1
ATOM 1589 O O . PRO A 1 195 ? -5.666 8.654 11.266 1.00 94.81 195 PRO A O 1
ATOM 1592 N N . CYS A 1 196 ? -6.921 9.790 9.783 1.00 96.19 196 CYS A N 1
ATOM 1593 C CA . CYS A 1 196 ? -5.833 10.645 9.308 1.00 96.19 196 CYS A CA 1
ATOM 1594 C C . CYS A 1 196 ? -5.365 11.621 10.397 1.00 96.19 196 CYS A C 1
ATOM 1596 O O . CYS A 1 196 ? -4.161 11.771 10.587 1.00 96.19 196 CYS A O 1
ATOM 1598 N N . LEU A 1 197 ? -6.271 12.223 11.176 1.00 95.94 197 LEU A N 1
ATOM 1599 C CA . LEU A 1 197 ? -5.896 13.122 12.278 1.00 95.94 197 LEU A CA 1
ATOM 1600 C C . LEU A 1 197 ? -5.011 12.427 13.326 1.00 95.94 197 LEU A C 1
ATOM 1602 O O . LEU A 1 197 ? -4.050 13.025 13.811 1.00 95.94 197 LEU A O 1
ATOM 1606 N N . ARG A 1 198 ? -5.273 11.148 13.628 1.00 94.56 198 ARG A N 1
ATOM 1607 C CA . ARG A 1 198 ? -4.413 10.342 14.512 1.00 94.56 198 ARG A CA 1
ATOM 1608 C C . ARG A 1 198 ? -3.003 10.177 13.940 1.00 94.56 198 ARG A C 1
ATOM 1610 O O . ARG A 1 198 ? -2.028 10.362 14.666 1.00 94.56 198 ARG A O 1
ATOM 1617 N N . ILE A 1 199 ? -2.899 9.865 12.647 1.00 95.56 199 ILE A N 1
ATOM 1618 C CA . ILE A 1 199 ? -1.612 9.744 11.948 1.00 95.56 199 ILE A CA 1
ATOM 1619 C C . ILE A 1 199 ? -0.867 11.080 11.936 1.00 95.56 199 ILE A C 1
ATOM 1621 O O . ILE A 1 199 ? 0.327 11.104 12.216 1.00 95.56 199 ILE A O 1
ATOM 1625 N N . VAL A 1 200 ? -1.555 12.191 11.662 1.00 95.81 200 VAL A N 1
ATOM 1626 C CA . VAL A 1 200 ? -0.961 13.537 11.667 1.00 95.81 200 VAL A CA 1
ATOM 1627 C C . VAL A 1 200 ? -0.384 13.870 13.040 1.00 95.81 200 VAL A C 1
ATOM 1629 O O . VAL A 1 200 ? 0.775 14.269 13.121 1.00 95.81 200 VAL A O 1
ATOM 1632 N N . ALA A 1 201 ? -1.141 13.639 14.115 1.00 95.38 201 ALA A N 1
ATOM 1633 C CA . ALA A 1 201 ? -0.675 13.903 15.475 1.00 95.38 201 ALA A CA 1
ATOM 1634 C C . ALA A 1 201 ? 0.574 13.078 15.840 1.00 95.38 201 ALA A C 1
ATOM 1636 O O . ALA A 1 201 ? 1.485 13.572 16.506 1.00 95.38 201 ALA A O 1
ATOM 1637 N N . GLU A 1 202 ? 0.649 11.819 15.402 1.00 94.56 202 GLU A N 1
ATOM 1638 C CA . GLU A 1 202 ? 1.823 10.970 15.628 1.00 94.56 202 GLU A CA 1
ATOM 1639 C C . GLU A 1 202 ? 3.017 11.389 14.752 1.00 94.56 202 GLU A C 1
ATOM 1641 O O . GLU A 1 202 ? 4.152 11.447 15.229 1.00 94.56 202 GLU A O 1
ATOM 1646 N N . LEU A 1 203 ? 2.767 11.768 13.498 1.00 93.88 203 LEU A N 1
ATOM 1647 C CA . LEU A 1 203 ? 3.781 12.277 12.579 1.00 93.88 203 LEU A CA 1
ATOM 1648 C C . LEU A 1 203 ? 4.395 13.592 13.085 1.00 93.88 203 LEU A C 1
ATOM 1650 O O . LEU A 1 203 ? 5.606 13.786 13.000 1.00 93.88 203 LEU A O 1
ATOM 1654 N N . GLU A 1 204 ? 3.586 14.485 13.655 1.00 92.75 204 GLU A N 1
ATOM 1655 C CA . GLU A 1 204 ? 4.061 15.714 14.296 1.00 92.75 204 GLU A CA 1
ATOM 1656 C C . GLU A 1 204 ? 4.982 15.429 15.480 1.00 92.75 204 GLU A C 1
ATOM 1658 O O . GLU A 1 204 ? 6.041 16.049 15.584 1.00 92.75 204 GLU A O 1
ATOM 1663 N N . ARG A 1 205 ? 4.640 14.445 16.322 1.00 92.12 205 ARG A N 1
ATOM 1664 C CA . ARG A 1 205 ? 5.518 13.993 17.413 1.00 92.12 205 ARG A CA 1
ATOM 1665 C C . ARG A 1 205 ? 6.838 13.445 16.883 1.00 92.12 205 ARG A C 1
ATOM 1667 O O . ARG A 1 205 ? 7.885 13.797 17.416 1.00 92.12 205 ARG A O 1
ATOM 1674 N N . TYR A 1 206 ? 6.805 12.626 15.833 1.00 91.19 206 TYR A N 1
ATOM 1675 C CA . TYR A 1 206 ? 8.017 12.107 15.198 1.00 91.19 206 TYR A CA 1
ATOM 1676 C C . TYR A 1 206 ? 8.946 13.241 14.741 1.00 91.19 206 TYR A C 1
ATOM 1678 O O . TYR A 1 206 ? 10.107 13.278 15.147 1.00 91.19 206 TYR A O 1
ATOM 1686 N N . TYR A 1 207 ? 8.443 14.203 13.961 1.00 88.62 207 TYR A N 1
ATOM 1687 C CA . TYR A 1 207 ? 9.272 15.310 13.466 1.00 88.62 207 TYR A CA 1
ATOM 1688 C C . TYR A 1 207 ? 9.753 16.244 14.578 1.00 88.62 207 TYR A C 1
ATOM 1690 O O . TYR A 1 207 ? 10.885 16.723 14.515 1.00 88.62 207 TYR A O 1
ATOM 1698 N N . PHE A 1 208 ? 8.935 16.460 15.610 1.00 88.88 208 PHE A N 1
ATOM 1699 C CA . PHE A 1 208 ? 9.337 17.210 16.797 1.00 88.88 208 PHE A CA 1
ATOM 1700 C C . PHE A 1 208 ? 10.535 16.554 17.502 1.00 88.88 208 PHE A C 1
ATOM 1702 O O . PHE A 1 208 ? 11.512 17.230 17.815 1.00 88.88 208 PHE A O 1
ATOM 1709 N N . LEU A 1 209 ? 10.505 15.229 17.694 1.00 87.00 209 LEU A N 1
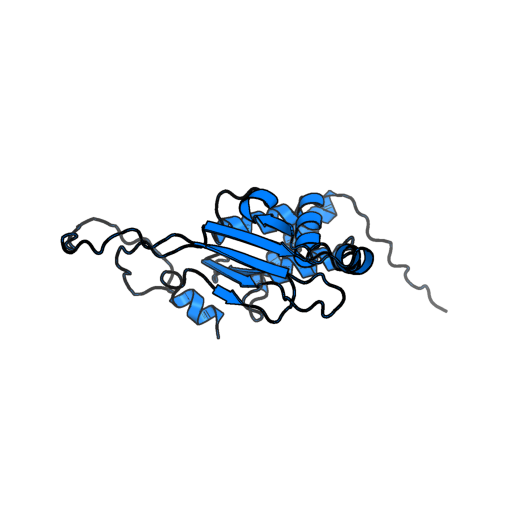ATOM 1710 C CA . LEU A 1 209 ? 11.589 14.482 18.345 1.00 87.00 209 LEU A CA 1
ATOM 1711 C C . LEU A 1 209 ? 12.879 14.418 17.516 1.00 87.00 209 LEU A C 1
ATOM 1713 O O . LEU A 1 209 ? 13.958 14.302 18.087 1.00 87.00 209 LEU A O 1
ATOM 1717 N N . GLN A 1 210 ? 12.787 14.496 16.186 1.00 81.06 210 GLN A N 1
ATOM 1718 C CA . GLN A 1 210 ? 13.953 14.490 15.293 1.00 81.06 210 GLN A CA 1
ATOM 1719 C C . GLN A 1 210 ? 14.681 15.846 15.223 1.00 81.06 210 GLN A C 1
ATOM 1721 O O . GLN A 1 210 ? 15.683 15.959 14.523 1.00 81.06 210 GLN A O 1
ATOM 1726 N N . GLY A 1 211 ? 14.206 16.885 15.922 1.00 65.69 211 GLY A N 1
ATOM 1727 C CA . GLY A 1 211 ? 14.903 18.175 15.991 1.00 65.69 211 GLY A CA 1
ATOM 1728 C C . GLY A 1 211 ? 14.954 18.939 14.662 1.00 65.69 211 GLY A C 1
ATOM 1729 O O . GLY A 1 211 ? 15.804 19.811 14.488 1.00 65.69 211 GLY A O 1
ATOM 1730 N N . VAL A 1 212 ? 14.055 18.635 13.718 1.00 60.06 212 VAL A N 1
ATOM 1731 C CA . VAL A 1 212 ? 13.940 19.384 12.460 1.00 60.06 212 VAL A CA 1
ATOM 1732 C C . VAL A 1 212 ? 13.262 20.719 12.758 1.00 60.06 212 VAL A C 1
ATOM 1734 O O . VAL A 1 212 ? 12.040 20.81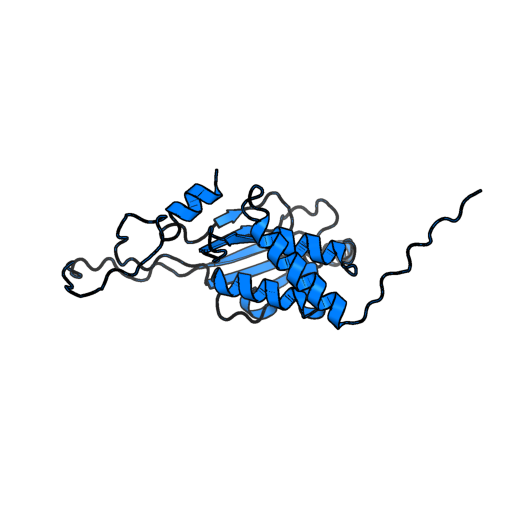5 12.873 1.00 60.06 212 VAL A O 1
ATOM 1737 N N . GLN A 1 213 ? 14.074 21.760 12.911 1.00 48.59 213 GLN A N 1
ATOM 1738 C CA . GLN A 1 213 ? 13.618 23.140 13.003 1.00 48.59 213 GLN A CA 1
ATOM 1739 C C . GLN A 1 213 ? 12.993 23.536 11.656 1.00 48.59 213 GLN A C 1
ATOM 1741 O O . GLN A 1 213 ? 13.609 23.349 10.605 1.00 48.59 213 GLN A O 1
ATOM 1746 N N . LEU A 1 214 ? 11.755 24.043 11.675 1.00 45.06 214 LEU A N 1
ATOM 1747 C CA . LEU A 1 214 ? 11.116 24.620 10.488 1.00 45.06 214 LEU A CA 1
ATOM 1748 C C . LEU A 1 214 ? 12.078 25.653 9.877 1.00 45.06 214 LEU A C 1
ATOM 1750 O O . LEU A 1 214 ? 12.658 26.431 10.644 1.00 45.06 214 LEU A O 1
ATOM 1754 N N . PRO A 1 215 ? 12.265 25.711 8.542 1.00 46.75 215 PRO A N 1
ATOM 1755 C CA . PRO A 1 215 ? 12.897 26.882 7.960 1.00 46.75 215 PRO A CA 1
ATOM 1756 C C . PRO A 1 215 ? 12.090 28.083 8.438 1.00 46.75 215 PRO A C 1
ATOM 1758 O O . PRO A 1 215 ? 10.871 28.119 8.255 1.00 46.75 215 PRO A O 1
ATOM 1761 N N . ASN A 1 216 ? 12.770 29.003 9.129 1.00 40.62 216 ASN A N 1
ATOM 1762 C CA . ASN A 1 216 ? 12.199 30.266 9.560 1.00 40.62 216 ASN A CA 1
ATOM 1763 C C . ASN A 1 216 ? 11.381 30.804 8.396 1.00 40.62 216 ASN A C 1
ATOM 1765 O O . ASN A 1 216 ? 11.930 31.044 7.317 1.00 40.62 216 ASN A O 1
ATOM 1769 N N . THR A 1 217 ? 10.078 30.968 8.607 1.00 43.62 217 THR A N 1
ATOM 1770 C CA . THR A 1 217 ? 9.271 31.816 7.751 1.00 43.62 217 THR A CA 1
ATOM 1771 C C . THR A 1 217 ? 10.039 33.123 7.678 1.00 43.62 217 THR A C 1
ATOM 1773 O O . THR A 1 217 ? 10.160 33.835 8.677 1.00 43.62 217 THR A O 1
ATOM 1776 N N . VAL A 1 218 ? 10.640 33.401 6.522 1.00 43.28 218 VAL A N 1
ATOM 1777 C CA . VAL A 1 218 ? 11.053 34.751 6.190 1.00 43.28 218 VAL A CA 1
ATOM 1778 C C . VAL A 1 218 ? 9.745 35.517 6.231 1.00 43.28 218 VAL A C 1
ATOM 1780 O O . VAL A 1 218 ? 8.930 35.443 5.314 1.00 43.28 218 VAL A O 1
ATOM 1783 N N . LEU A 1 219 ? 9.501 36.169 7.366 1.00 43.09 219 LEU A N 1
ATOM 1784 C CA . LEU A 1 219 ? 8.649 37.330 7.416 1.00 43.09 219 LEU A CA 1
ATOM 1785 C C . LEU A 1 219 ? 9.217 38.223 6.323 1.00 43.09 219 LEU A C 1
ATOM 1787 O O . LEU A 1 219 ? 10.313 38.764 6.470 1.00 43.09 219 LEU A O 1
ATOM 1791 N N . LEU A 1 220 ? 8.521 38.275 5.189 1.00 43.59 220 LEU A N 1
ATOM 1792 C CA . LEU A 1 220 ? 8.718 39.314 4.201 1.00 43.59 220 LEU A CA 1
ATOM 1793 C C . LEU A 1 220 ? 8.437 40.622 4.940 1.00 43.59 220 LEU A C 1
ATOM 1795 O O . LEU A 1 220 ? 7.294 41.043 5.106 1.00 43.59 220 LEU A O 1
ATOM 1799 N N . GLY A 1 221 ? 9.514 41.180 5.492 1.00 35.84 221 GLY A N 1
ATOM 1800 C CA . GLY A 1 221 ? 9.593 42.546 5.952 1.00 35.84 221 GLY A CA 1
ATOM 1801 C C . GLY A 1 221 ? 9.171 43.446 4.803 1.00 35.84 221 GLY A C 1
ATOM 1802 O O . GLY A 1 221 ? 9.524 43.209 3.650 1.00 35.84 221 GLY A O 1
ATOM 1803 N N . GLY A 1 222 ? 8.336 44.419 5.139 1.00 40.53 222 GLY A N 1
ATOM 1804 C CA . GLY A 1 222 ? 7.707 45.291 4.170 1.00 40.53 222 GLY A CA 1
ATOM 1805 C C . GLY A 1 222 ? 8.627 46.299 3.484 1.00 40.53 222 GLY A C 1
ATOM 1806 O O . GLY A 1 222 ? 9.811 46.435 3.794 1.00 40.53 222 GLY A O 1
ATOM 1807 N N . ARG A 1 223 ? 7.916 47.079 2.661 1.00 36.31 223 ARG A N 1
ATOM 1808 C CA . ARG A 1 223 ? 8.292 48.117 1.692 1.00 36.31 223 ARG A CA 1
ATOM 1809 C C . ARG A 1 223 ? 8.583 47.606 0.291 1.00 36.31 223 ARG A C 1
ATOM 1811 O O . ARG A 1 223 ? 9.639 46.986 0.078 1.00 36.31 223 ARG A O 1
#

Radius of gyration: 21.45 Å; chains: 1; bounding box: 44×82×54 Å